Protein AF-A0A3B9VR94-F1 (afdb_monomer_lite)

Foldseek 3Di:
DDDDDDDDDDDDDDDDDDDPDDDDDDDDDDDPPVPPDDAPLRVVLVCLVPDDAAEEDEDPEAGEDDPPDAARENDAQGHYEYALQQYEQAPQDPDEDAHGQENYEYAANYHYEYAHPHPHAREQEHGEYQEARHYEALYEYEYQGHEQAHAEHAAEASRYEFNEEYEDNDYAQAHAEYAAEASRYEADQAYEYEHAAPRWDHADYPYLRTYHYNHHYHYDYNPDDDDDVVPRPSVVVVVVVVCPDDDPPDD

Sequence (251 aa):
MTCTQTISHCLMRRFAVALLALVVLFGTQTAVRAQAEASAWALLQDAIDRAETGEVITLSEDITALPEDARLTIASGKHVTLDLNGHTLNRNQQTYQANNGSVLYVQEDAILAIRSSGEGEGVITGGYHDDGGGIINDGTLILEGGCVTGNAALHTGGGIANNGTLILLGGSVRGNRSLERGGGVFNEAKARMTVCGDAVSGNEAPKQPDIANEGTLSIIRDQVDGSTHEDMPVLKRYMAQMTVLPALGTL

Structure (mmCIF, N/CA/C/O backbone):
data_AF-A0A3B9VR94-F1
#
_entry.id   AF-A0A3B9VR94-F1
#
loop_
_atom_site.group_PDB
_atom_site.id
_atom_site.type_symbol
_atom_site.label_atom_id
_atom_site.label_alt_id
_atom_site.label_comp_id
_atom_site.label_asym_id
_atom_site.label_entity_id
_atom_site.label_seq_id
_atom_site.pdbx_PDB_ins_code
_atom_site.Cartn_x
_atom_site.Cartn_y
_atom_site.Cartn_z
_atom_site.occupancy
_atom_site.B_iso_or_equiv
_atom_site.auth_seq_id
_atom_site.auth_comp_id
_atom_site.auth_asym_id
_atom_site.auth_atom_id
_atom_site.pdbx_PDB_model_num
ATOM 1 N N . MET A 1 1 ? -42.817 50.602 35.040 1.00 38.53 1 MET A N 1
ATOM 2 C CA . MET A 1 1 ? -42.115 49.415 35.566 1.00 38.53 1 MET A CA 1
ATOM 3 C C . MET A 1 1 ? -40.852 49.230 34.737 1.00 38.53 1 MET A C 1
ATOM 5 O O . MET A 1 1 ? -40.911 49.357 33.524 1.00 38.53 1 MET A O 1
ATOM 9 N N . THR A 1 2 ? -39.738 49.113 35.452 1.00 34.00 2 THR A N 1
ATOM 10 C CA . THR A 1 2 ? -38.307 49.011 35.091 1.00 34.00 2 THR A CA 1
ATOM 11 C C . THR A 1 2 ? -37.983 48.231 33.803 1.00 34.00 2 THR A C 1
ATOM 13 O O . THR A 1 2 ? -38.563 47.175 33.597 1.00 34.00 2 THR A O 1
ATOM 16 N N . CYS A 1 3 ? -37.166 48.803 32.897 1.00 30.66 3 CYS A N 1
ATOM 17 C CA . CYS A 1 3 ? -35.713 48.527 32.692 1.00 30.66 3 CYS A CA 1
ATOM 18 C C . CYS A 1 3 ? -35.505 47.255 31.822 1.00 30.66 3 CYS A C 1
ATOM 20 O O . CYS A 1 3 ? -36.133 46.248 32.106 1.00 30.66 3 CYS A O 1
ATOM 22 N N . THR A 1 4 ? -34.730 47.178 30.731 1.00 34.75 4 THR A N 1
ATOM 23 C CA . THR A 1 4 ? -33.486 47.863 30.334 1.00 34.75 4 THR A CA 1
ATOM 24 C C . THR A 1 4 ? -33.244 47.652 28.819 1.00 34.75 4 THR A C 1
ATOM 26 O O . THR A 1 4 ? -33.661 46.641 28.260 1.00 34.75 4 THR A O 1
ATOM 29 N N . GLN A 1 5 ? -32.559 48.600 28.169 1.00 39.00 5 GLN A N 1
ATOM 30 C CA . GLN A 1 5 ? -32.016 48.543 26.798 1.00 39.00 5 GLN A CA 1
ATOM 31 C C . GLN A 1 5 ? -30.736 47.689 26.693 1.00 39.00 5 GLN A C 1
ATOM 33 O O . GLN A 1 5 ? -29.952 47.746 27.633 1.00 39.00 5 GLN A O 1
ATOM 38 N N . THR A 1 6 ? -30.467 47.105 25.509 1.00 32.38 6 THR A N 1
ATOM 39 C CA . THR A 1 6 ? -29.181 47.157 24.742 1.00 32.38 6 THR A CA 1
ATOM 40 C C . THR A 1 6 ? -29.445 46.558 23.344 1.00 32.38 6 THR A C 1
ATOM 42 O O . THR A 1 6 ? -29.933 45.440 23.260 1.00 32.38 6 THR A O 1
ATOM 45 N N . ILE A 1 7 ? -29.427 47.259 22.202 1.00 34.44 7 ILE A N 1
ATOM 46 C CA . ILE A 1 7 ? -28.373 47.968 21.440 1.00 34.44 7 ILE A CA 1
ATOM 47 C C . ILE A 1 7 ? -27.233 47.074 20.894 1.00 34.44 7 ILE A C 1
ATOM 49 O O . ILE A 1 7 ? -26.348 46.657 21.628 1.00 34.44 7 ILE A O 1
ATOM 53 N N . SER A 1 8 ? -27.288 46.930 19.560 1.00 35.19 8 SER A N 1
ATOM 54 C CA . SER A 1 8 ? -26.249 46.903 18.509 1.00 35.19 8 SER A CA 1
ATOM 55 C C . SER A 1 8 ? -25.129 45.861 18.423 1.00 35.19 8 SER A C 1
ATOM 57 O O . SER A 1 8 ? -24.184 45.863 19.198 1.00 35.19 8 SER A O 1
ATOM 59 N N . HIS A 1 9 ? -25.181 45.137 17.291 1.00 35.81 9 HIS A N 1
ATOM 60 C CA . HIS A 1 9 ? -24.188 45.089 16.195 1.00 35.81 9 HIS A CA 1
ATOM 61 C C . HIS A 1 9 ? -22.690 45.074 16.561 1.00 35.81 9 HIS A C 1
ATOM 63 O O . HIS A 1 9 ? -22.169 46.099 16.982 1.00 35.81 9 HIS A O 1
ATOM 69 N N . CYS A 1 10 ? -21.958 44.020 16.158 1.00 28.31 10 CYS A N 1
ATOM 70 C CA . CYS A 1 10 ? -20.881 44.142 15.154 1.00 28.31 10 CYS A CA 1
ATOM 71 C C . CYS A 1 10 ? -20.253 42.789 14.756 1.00 28.31 10 CYS A C 1
ATOM 73 O O . CYS A 1 10 ? -19.990 41.932 15.593 1.00 28.31 10 CYS A O 1
ATOM 75 N N . LEU A 1 11 ? -19.973 42.658 13.456 1.00 36.09 11 LEU A N 1
ATOM 76 C CA . LEU A 1 11 ? -19.094 41.682 12.800 1.00 36.09 11 LEU A CA 1
ATOM 77 C C . LEU A 1 11 ? -17.718 41.546 13.489 1.00 36.09 11 LEU A C 1
ATOM 79 O O . LEU A 1 11 ? -17.106 42.567 13.788 1.00 36.09 11 LEU A O 1
ATOM 83 N N . MET A 1 12 ? -17.155 40.328 13.548 1.00 28.84 12 MET A N 1
ATOM 84 C CA . MET A 1 12 ? -15.915 39.944 12.830 1.00 28.84 12 MET A CA 1
ATOM 85 C C . MET A 1 12 ? -15.381 38.549 13.229 1.00 28.84 12 MET A C 1
ATOM 87 O O . MET A 1 12 ? -15.187 38.246 14.398 1.00 28.84 12 MET A O 1
ATOM 91 N N . ARG A 1 13 ? -15.090 37.742 12.194 1.00 39.62 13 ARG A N 1
ATOM 92 C CA . ARG A 1 13 ? -14.084 36.659 12.080 1.00 39.62 13 ARG A CA 1
ATOM 93 C C . ARG A 1 13 ? -13.067 36.527 13.233 1.00 39.62 13 ARG A C 1
ATOM 95 O O . ARG A 1 13 ? -12.368 37.501 13.501 1.00 39.62 13 ARG A O 1
ATOM 102 N N . ARG A 1 14 ? -12.791 35.281 13.669 1.00 35.00 14 ARG A N 1
ATOM 103 C CA . ARG A 1 14 ? -11.447 34.636 13.646 1.00 35.00 14 ARG A CA 1
ATOM 104 C C . ARG A 1 14 ? -11.439 33.205 14.235 1.00 35.00 14 ARG A C 1
ATOM 106 O O . ARG A 1 14 ? -11.870 33.004 15.356 1.00 35.00 14 ARG A O 1
ATOM 113 N N . PHE A 1 15 ? -10.936 32.271 13.419 1.00 32.22 15 PHE A N 1
ATOM 114 C CA . PHE A 1 15 ? -10.092 31.090 13.688 1.00 32.22 15 PHE A CA 1
ATOM 115 C C . PHE A 1 15 ? -10.177 30.303 15.019 1.00 32.22 15 PHE A C 1
ATOM 117 O O . PHE A 1 15 ? -9.857 30.822 16.079 1.00 32.22 15 PHE A O 1
ATOM 124 N N . ALA A 1 16 ? -10.490 29.006 14.855 1.00 30.81 16 ALA A N 1
ATOM 125 C CA . ALA A 1 16 ? -9.882 27.792 15.427 1.00 30.81 16 ALA A CA 1
ATOM 126 C C . ALA A 1 16 ? -9.262 27.821 16.837 1.00 30.81 16 ALA A C 1
ATOM 128 O O . ALA A 1 16 ? -8.255 28.485 17.035 1.00 30.81 16 ALA A O 1
ATOM 129 N N . VAL A 1 17 ? -9.762 26.943 17.722 1.00 31.92 17 VAL A N 1
ATOM 130 C CA . VAL A 1 17 ? -9.000 25.840 18.353 1.00 31.92 17 VAL A CA 1
ATOM 131 C C . VAL A 1 17 ? -10.009 24.736 18.703 1.00 31.92 17 VAL A C 1
ATOM 133 O O . VAL A 1 17 ? -10.911 24.955 19.511 1.00 31.92 17 VAL A O 1
ATOM 136 N N . ALA A 1 18 ? -9.876 23.560 18.087 1.00 35.38 18 ALA A N 1
ATOM 137 C CA . ALA A 1 18 ? -10.514 22.341 18.566 1.00 35.38 18 ALA A CA 1
ATOM 138 C C . ALA A 1 18 ? -9.708 21.839 19.770 1.00 35.38 18 ALA A C 1
ATOM 140 O O . ALA A 1 18 ? -8.558 21.440 19.628 1.00 35.38 18 ALA A O 1
ATOM 141 N N . LEU A 1 19 ? -10.296 21.905 20.962 1.00 31.98 19 LEU A N 1
ATOM 142 C CA . LEU A 1 19 ? -9.773 21.261 22.161 1.00 31.98 19 LEU A CA 1
ATOM 143 C C . LEU A 1 19 ? -10.877 20.347 22.690 1.00 31.98 19 LEU A C 1
ATOM 145 O O . LEU A 1 19 ? -11.725 20.776 23.471 1.00 31.98 19 LEU A O 1
ATOM 149 N N . LEU A 1 20 ? -10.901 19.095 22.232 1.00 33.66 20 LEU A N 1
ATOM 150 C CA . LEU A 1 20 ? -11.741 18.068 22.840 1.00 33.66 20 LEU A CA 1
ATOM 151 C C . LEU A 1 20 ? -10.932 17.396 23.961 1.00 33.66 20 LEU A C 1
ATOM 153 O O . LEU A 1 20 ? -10.339 16.339 23.783 1.00 33.66 20 LEU A O 1
ATOM 157 N N . ALA A 1 21 ? -10.865 18.052 25.121 1.00 33.78 21 ALA A N 1
ATOM 158 C CA . ALA A 1 21 ? -10.316 17.451 26.331 1.00 33.78 21 ALA A CA 1
ATOM 159 C C . ALA A 1 21 ? -11.354 16.488 26.935 1.00 33.78 21 ALA A C 1
ATOM 161 O O . ALA A 1 21 ? -12.405 16.908 27.423 1.00 33.78 21 ALA A O 1
ATOM 162 N N . LEU A 1 22 ? -11.056 15.189 26.900 1.00 32.84 22 LEU A N 1
ATOM 163 C CA . LEU A 1 22 ? -11.799 14.148 27.605 1.00 32.84 22 LEU A CA 1
ATOM 164 C C . LEU A 1 22 ? -11.637 14.351 29.124 1.00 32.84 22 LEU A C 1
ATOM 166 O O . LEU A 1 22 ? -10.555 14.164 29.676 1.00 32.84 22 LEU A O 1
ATOM 170 N N . VAL A 1 23 ? -12.709 14.746 29.812 1.00 32.34 23 VAL A N 1
ATOM 171 C CA . VAL A 1 23 ? -12.733 14.872 31.277 1.00 32.34 23 VAL A CA 1
ATOM 172 C C . VAL A 1 23 ? -12.895 13.484 31.899 1.00 32.34 23 VAL A C 1
ATOM 174 O O . VAL A 1 23 ? -13.978 12.905 31.845 1.00 32.34 23 VAL A O 1
ATOM 177 N N . VAL A 1 24 ? -11.848 12.969 32.548 1.00 35.78 24 VAL A N 1
ATOM 178 C CA . VAL A 1 24 ? -11.956 11.855 33.505 1.00 35.78 24 VAL A CA 1
ATOM 179 C C . VAL A 1 24 ? -11.767 12.419 34.913 1.00 35.78 24 VAL A C 1
ATOM 181 O O . VAL A 1 24 ? -10.674 12.815 35.307 1.00 35.78 24 VAL A O 1
ATOM 184 N N . LEU A 1 25 ? -12.862 12.491 35.671 1.00 37.34 25 LEU A N 1
ATOM 185 C CA . LEU A 1 25 ? -12.879 12.883 37.081 1.00 37.34 25 LEU A CA 1
ATOM 186 C C . LEU A 1 25 ? -12.465 11.695 37.960 1.00 37.34 25 LEU A C 1
ATOM 188 O O . LEU A 1 25 ? -13.293 10.829 38.214 1.00 37.34 25 LEU A O 1
ATOM 192 N N . PHE A 1 26 ? -11.238 11.692 38.491 1.00 36.28 26 PHE A N 1
ATOM 193 C CA . PHE A 1 26 ? -10.910 10.990 39.741 1.00 36.28 26 PHE A CA 1
ATOM 194 C C . PHE A 1 26 ? -9.883 11.782 40.566 1.00 36.28 26 PHE A C 1
ATOM 196 O O . PHE A 1 26 ? -9.015 12.468 40.034 1.00 36.28 26 PHE A O 1
ATOM 203 N N . GLY A 1 27 ? -10.079 11.763 41.885 1.00 34.28 27 GLY A N 1
ATOM 204 C CA . GLY A 1 27 ? -9.531 12.720 42.842 1.00 34.28 27 GLY A CA 1
ATOM 205 C C . GLY A 1 27 ? -8.065 12.546 43.262 1.00 34.28 27 GLY A C 1
ATOM 206 O O . GLY A 1 27 ? -7.456 11.497 43.110 1.00 34.28 27 GLY A O 1
ATOM 207 N N . THR A 1 28 ? -7.574 13.635 43.868 1.00 35.56 28 THR A N 1
ATOM 208 C CA . THR A 1 28 ? -6.416 13.798 44.775 1.00 35.56 28 THR A CA 1
ATOM 209 C C . THR A 1 28 ? -5.005 13.442 44.267 1.00 35.56 28 THR A C 1
ATOM 211 O O . THR A 1 28 ? -4.544 12.319 44.410 1.00 35.56 28 THR A O 1
ATOM 214 N N . GLN A 1 29 ? -4.312 14.485 43.778 1.00 43.50 29 GLN A N 1
ATOM 215 C CA . GLN A 1 29 ? -2.867 14.802 43.869 1.00 43.50 29 GLN A CA 1
ATOM 216 C C . GLN A 1 29 ? -1.847 13.644 43.941 1.00 43.50 29 GLN A C 1
ATOM 218 O O . GLN A 1 29 ? -1.649 13.057 44.998 1.00 43.50 29 GLN A O 1
ATOM 223 N N . THR A 1 30 ? -1.047 13.459 42.881 1.00 35.41 30 THR A N 1
ATOM 224 C CA . THR A 1 30 ? 0.434 13.602 42.850 1.00 35.41 30 THR A CA 1
ATOM 225 C C . THR A 1 30 ? 1.009 13.044 41.539 1.00 35.41 30 THR A C 1
ATOM 227 O O . THR A 1 30 ? 0.502 12.076 40.992 1.00 35.41 30 THR A O 1
ATOM 230 N N . ALA A 1 31 ? 2.097 13.667 41.071 1.00 33.22 31 ALA A N 1
ATOM 231 C CA . ALA A 1 31 ? 2.845 13.408 39.836 1.00 33.22 31 ALA A CA 1
ATOM 232 C C . ALA A 1 31 ? 2.207 13.942 38.540 1.00 33.22 31 ALA A C 1
ATOM 234 O O . ALA A 1 31 ? 1.597 13.217 37.762 1.00 33.22 31 ALA A O 1
ATOM 235 N N . VAL A 1 32 ?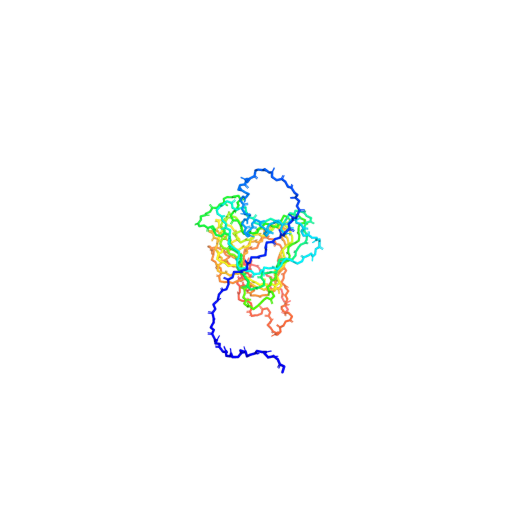 2.492 15.216 38.241 1.00 39.72 32 VAL A N 1
ATOM 236 C CA . VAL A 1 32 ? 2.609 15.677 36.850 1.00 39.72 32 VAL A CA 1
ATOM 237 C C . VAL A 1 32 ? 3.810 14.940 36.250 1.00 39.72 32 VAL A C 1
ATOM 239 O O . VAL A 1 32 ? 4.937 15.429 36.259 1.00 39.72 32 VAL A O 1
ATOM 242 N N . ARG A 1 33 ? 3.595 13.702 35.801 1.00 40.66 33 ARG A N 1
ATOM 243 C CA . ARG A 1 33 ? 4.392 13.155 34.708 1.00 40.66 33 ARG A CA 1
ATOM 244 C C . ARG A 1 33 ? 3.878 13.885 33.478 1.00 40.66 33 ARG A C 1
ATOM 246 O O . ARG A 1 33 ? 2.682 13.838 33.211 1.00 40.66 33 ARG A O 1
ATOM 253 N N . ALA A 1 34 ? 4.753 14.600 32.780 1.00 39.94 34 ALA A N 1
ATOM 254 C CA . ALA A 1 34 ? 4.477 15.011 31.414 1.00 39.94 34 ALA A CA 1
ATOM 255 C C . ALA A 1 34 ? 4.260 13.718 30.619 1.00 39.94 34 ALA A C 1
ATOM 257 O O . ALA A 1 34 ? 5.212 13.036 30.245 1.00 39.94 34 ALA A O 1
ATOM 258 N N . GLN A 1 35 ? 3.006 13.298 30.510 1.00 44.59 35 GLN A N 1
ATOM 259 C CA . GLN A 1 35 ? 2.619 12.208 29.644 1.00 44.59 35 GLN A CA 1
ATOM 260 C C . GLN A 1 35 ? 2.756 12.806 28.252 1.00 44.59 35 GLN A C 1
ATOM 262 O O . GLN A 1 35 ? 2.041 13.752 27.932 1.00 44.59 35 GLN A O 1
ATOM 267 N N . ALA A 1 36 ? 3.777 12.378 27.507 1.00 55.97 36 ALA A N 1
ATOM 268 C CA . ALA A 1 36 ? 3.938 12.799 26.125 1.00 55.97 36 ALA A CA 1
ATOM 269 C C . ALA A 1 36 ? 2.601 12.538 25.426 1.00 55.97 36 ALA A C 1
ATOM 271 O O . ALA A 1 36 ? 2.104 11.410 25.464 1.00 55.97 36 ALA A O 1
ATOM 272 N N . GLU A 1 37 ? 1.973 13.593 24.909 1.00 73.12 37 GLU A N 1
ATOM 273 C CA . GLU A 1 37 ? 0.750 13.439 24.135 1.00 73.12 37 GLU A CA 1
ATOM 274 C C . GLU A 1 37 ? 1.101 12.563 22.933 1.00 73.12 37 GLU A C 1
ATOM 276 O O . GLU A 1 37 ? 2.083 12.824 22.236 1.00 73.12 37 GLU A O 1
ATOM 281 N N . ALA A 1 38 ? 0.368 11.463 22.761 1.00 82.12 38 ALA A N 1
ATOM 282 C CA . ALA A 1 38 ? 0.589 10.561 21.644 1.00 82.12 38 ALA A CA 1
ATOM 283 C C . ALA A 1 38 ? 0.441 11.342 20.329 1.00 82.12 38 ALA A C 1
ATOM 285 O O . ALA A 1 38 ? -0.465 12.169 20.196 1.00 82.12 38 ALA A O 1
ATOM 286 N N . SER A 1 39 ? 1.330 11.090 19.365 1.00 91.06 39 SER A N 1
ATOM 287 C CA . SER A 1 39 ? 1.224 11.678 18.029 1.00 91.06 39 SER A CA 1
ATOM 288 C C . SER A 1 39 ? -0.113 11.279 17.389 1.00 91.06 39 SER A C 1
ATOM 290 O O . SER A 1 39 ? -0.674 10.226 17.701 1.00 91.06 39 SER A O 1
ATOM 292 N N . ALA A 1 40 ? -0.628 12.082 16.453 1.00 95.50 40 ALA A N 1
ATOM 293 C CA . ALA A 1 40 ? -1.830 11.713 15.695 1.00 95.50 40 ALA A CA 1
ATOM 294 C C . ALA A 1 40 ? -1.669 10.352 14.988 1.00 95.50 40 ALA A C 1
ATOM 296 O O . ALA A 1 40 ? -2.621 9.585 14.865 1.00 95.50 40 ALA A O 1
ATOM 297 N N . TRP A 1 41 ? -0.438 10.026 14.587 1.00 96.88 41 TRP A N 1
ATOM 298 C CA . TRP A 1 41 ? -0.076 8.738 14.013 1.00 96.88 41 TRP A CA 1
ATOM 299 C C . TRP A 1 41 ? -0.181 7.586 15.025 1.00 96.88 41 TRP A C 1
ATOM 301 O O . TRP A 1 41 ? -0.797 6.563 14.730 1.00 96.88 41 TRP A O 1
ATOM 311 N N . ALA A 1 42 ? 0.358 7.757 16.235 1.00 95.81 42 ALA A N 1
ATOM 312 C CA . ALA A 1 42 ? 0.232 6.773 17.309 1.00 95.81 42 ALA A CA 1
ATOM 313 C C . ALA A 1 42 ? -1.232 6.582 17.741 1.00 95.81 42 ALA A C 1
ATOM 315 O O . ALA A 1 42 ? -1.670 5.454 17.951 1.00 95.81 42 ALA A O 1
ATOM 316 N N . LEU A 1 43 ? -2.021 7.661 17.789 1.00 96.75 43 LEU A N 1
ATOM 317 C CA . LEU A 1 43 ? -3.459 7.582 18.061 1.00 96.75 43 LEU A CA 1
ATOM 318 C C . LEU A 1 43 ? -4.221 6.817 16.970 1.00 96.75 43 LEU A C 1
ATOM 320 O O . LEU A 1 43 ? -5.156 6.079 17.286 1.00 96.75 43 LEU A O 1
ATOM 324 N N . LEU A 1 44 ? -3.820 6.957 15.702 1.00 98.19 44 LEU A N 1
ATOM 325 C CA . LEU A 1 44 ? -4.370 6.162 14.605 1.00 98.19 44 LEU A CA 1
ATOM 326 C C . LEU A 1 44 ? -4.006 4.676 14.750 1.00 98.19 44 LEU A C 1
ATOM 328 O O . LEU A 1 44 ? -4.882 3.829 14.574 1.00 98.19 44 LEU A O 1
ATOM 332 N N . GLN A 1 45 ? -2.765 4.345 15.126 1.00 98.25 45 GLN A N 1
ATOM 333 C CA . GLN A 1 45 ? -2.394 2.956 15.431 1.00 98.25 45 GLN A CA 1
ATOM 334 C C . GLN A 1 45 ? -3.241 2.391 16.580 1.00 98.25 45 GLN A C 1
ATOM 336 O O . GLN A 1 45 ? -3.812 1.312 16.445 1.00 98.25 45 GLN A O 1
ATOM 341 N N . ASP A 1 46 ? -3.411 3.144 17.670 1.00 97.69 46 ASP A N 1
ATOM 342 C CA . ASP A 1 46 ? -4.245 2.730 18.804 1.00 97.69 46 ASP A CA 1
ATOM 343 C C . ASP A 1 46 ? -5.721 2.536 18.410 1.00 97.69 46 ASP A C 1
ATOM 345 O O . ASP A 1 46 ? -6.436 1.732 19.019 1.00 97.69 46 ASP A O 1
ATOM 349 N N . ALA A 1 47 ? -6.222 3.300 17.434 1.00 98.00 47 ALA A N 1
ATOM 350 C CA . ALA A 1 47 ? -7.561 3.113 16.880 1.00 98.00 47 ALA A CA 1
ATOM 351 C C . ALA A 1 47 ? -7.645 1.812 16.067 1.00 98.00 47 ALA A C 1
ATOM 353 O O . ALA A 1 47 ? -8.562 1.022 16.284 1.00 98.00 47 ALA A O 1
ATOM 354 N N . ILE A 1 48 ? -6.654 1.542 15.209 1.00 97.88 48 ILE A N 1
ATOM 355 C CA . ILE A 1 48 ? -6.538 0.282 14.457 1.00 97.88 48 ILE A CA 1
ATOM 356 C C . ILE A 1 48 ? -6.510 -0.913 15.414 1.00 97.88 48 ILE A C 1
ATOM 358 O O . ILE A 1 48 ? -7.276 -1.863 15.240 1.00 97.88 48 ILE A O 1
ATOM 362 N N . ASP A 1 49 ? -5.692 -0.860 16.462 1.00 97.88 49 ASP A N 1
ATOM 363 C CA . ASP A 1 49 ? -5.515 -1.968 17.405 1.00 97.88 49 ASP A CA 1
ATOM 364 C C . ASP A 1 49 ? -6.786 -2.268 18.203 1.00 97.88 49 ASP A C 1
ATOM 366 O O . ASP A 1 49 ? -7.093 -3.436 18.466 1.00 97.88 49 ASP A O 1
ATOM 370 N N . ARG A 1 50 ? -7.581 -1.240 18.517 1.00 97.19 50 ARG A N 1
ATOM 371 C CA . ARG A 1 50 ? -8.847 -1.382 19.254 1.00 97.19 50 ARG A CA 1
ATOM 372 C C . ARG A 1 50 ? -10.060 -1.669 18.379 1.00 97.19 50 ARG A C 1
ATOM 374 O O . ARG A 1 50 ? -11.052 -2.143 18.920 1.00 97.19 50 ARG A O 1
ATOM 381 N N . ALA A 1 51 ? -9.966 -1.430 17.073 1.00 93.44 51 ALA A N 1
ATOM 382 C CA . ALA A 1 51 ? -11.089 -1.588 16.160 1.00 93.44 51 ALA A CA 1
ATOM 383 C C . ALA A 1 51 ? -11.685 -3.004 16.185 1.00 93.44 51 ALA A C 1
ATOM 385 O O . ALA A 1 51 ? -10.962 -4.011 16.151 1.00 93.44 51 ALA A O 1
ATOM 386 N N . GLU A 1 52 ? -13.007 -3.089 16.214 1.00 93.81 52 GLU A N 1
ATOM 387 C CA . GLU A 1 52 ? -13.722 -4.350 16.064 1.00 93.81 52 GLU A CA 1
ATOM 388 C C . GLU A 1 52 ? -13.678 -4.832 14.603 1.00 93.81 52 GLU A C 1
ATOM 390 O O . GLU A 1 52 ? -13.362 -4.092 13.670 1.00 93.81 52 GLU A O 1
ATOM 395 N N . THR A 1 53 ? -13.973 -6.115 14.383 1.00 88.75 53 THR A N 1
ATOM 396 C CA . THR A 1 53 ? -13.993 -6.695 13.030 1.00 88.75 53 THR A CA 1
ATOM 397 C C . THR A 1 53 ? -15.009 -5.970 12.145 1.00 88.75 53 THR A C 1
ATOM 399 O O . THR A 1 53 ? -16.203 -5.976 12.436 1.00 88.75 53 THR A O 1
ATOM 402 N N . GLY A 1 54 ? -14.538 -5.402 11.034 1.00 80.88 54 GLY A N 1
ATOM 403 C CA . GLY A 1 54 ? -15.357 -4.668 10.067 1.00 80.88 54 GLY A CA 1
ATOM 404 C C . GLY A 1 54 ? -15.583 -3.194 10.414 1.00 80.88 54 GLY A C 1
ATOM 405 O O . GLY A 1 54 ? -16.297 -2.512 9.679 1.00 80.88 54 GLY A O 1
ATOM 406 N N . GLU A 1 55 ? -14.987 -2.690 11.497 1.00 92.00 55 GLU A N 1
ATOM 407 C CA . GLU A 1 55 ? -15.081 -1.278 11.863 1.00 92.00 55 GLU A CA 1
ATOM 408 C C . GLU A 1 55 ? -14.397 -0.377 10.821 1.00 92.00 55 GLU A C 1
ATOM 410 O O . GLU A 1 55 ? -13.398 -0.746 10.192 1.00 92.00 55 GLU A O 1
ATOM 415 N N . VAL A 1 56 ? -14.967 0.817 10.635 1.00 94.94 56 VAL A N 1
ATOM 416 C CA . VAL A 1 56 ? -14.446 1.852 9.742 1.00 94.94 56 VAL A CA 1
ATOM 417 C C . VAL A 1 56 ? -13.776 2.937 10.574 1.00 94.94 56 VAL A C 1
ATOM 419 O O . VAL A 1 56 ? -14.426 3.591 11.386 1.00 94.94 56 VAL A O 1
ATOM 422 N N . ILE A 1 57 ? -12.494 3.170 10.316 1.00 97.81 57 ILE A N 1
ATOM 423 C CA . ILE A 1 57 ? -11.716 4.262 10.895 1.00 97.81 57 ILE A CA 1
ATOM 424 C C . ILE A 1 57 ? -11.628 5.366 9.848 1.00 97.81 57 ILE A C 1
ATOM 426 O O . ILE A 1 57 ? -11.014 5.178 8.801 1.00 97.81 57 ILE A O 1
ATOM 430 N N . THR A 1 58 ? -12.239 6.515 10.123 1.00 98.25 58 THR A N 1
ATOM 431 C CA . THR A 1 58 ? -12.274 7.654 9.198 1.00 98.25 58 THR A CA 1
ATOM 432 C C . THR A 1 58 ? -11.310 8.743 9.644 1.00 98.25 58 THR A C 1
ATOM 434 O O . THR A 1 58 ? -11.380 9.199 10.786 1.00 98.25 58 THR A O 1
ATOM 437 N N . LEU A 1 59 ? -10.434 9.188 8.742 1.00 98.00 59 LEU A N 1
ATOM 438 C CA . LEU A 1 59 ? -9.556 10.324 9.007 1.00 98.00 59 LEU A CA 1
ATOM 439 C C . LEU A 1 59 ? -10.360 11.630 9.053 1.00 98.00 59 LEU A C 1
ATOM 441 O O . LEU A 1 59 ? -11.235 11.875 8.219 1.00 98.00 59 LEU A O 1
ATOM 445 N N . SER A 1 60 ? -10.045 12.479 10.030 1.00 96.31 60 SER A N 1
ATOM 446 C CA . SER A 1 60 ? -10.627 13.820 10.178 1.00 96.31 60 SER A CA 1
ATOM 447 C C . SER A 1 60 ? -9.695 14.946 9.730 1.00 96.31 60 SER A C 1
ATOM 449 O O . SER A 1 60 ? -10.114 16.101 9.674 1.00 96.31 60 SER A O 1
ATOM 451 N N . GLU A 1 61 ? -8.428 14.625 9.486 1.00 96.75 61 GLU A N 1
ATOM 452 C CA . GLU A 1 61 ? -7.380 15.551 9.072 1.00 96.75 61 GLU A CA 1
ATOM 453 C C . GLU A 1 61 ? -6.217 14.786 8.430 1.00 96.75 61 GLU A C 1
ATOM 455 O O . GLU A 1 61 ? -6.154 13.555 8.498 1.00 96.75 61 GLU A O 1
ATOM 460 N N . ASP A 1 62 ? -5.286 15.523 7.824 1.00 98.31 62 ASP A N 1
ATOM 461 C CA . ASP A 1 62 ? -4.033 14.954 7.338 1.00 98.31 62 ASP A CA 1
ATOM 462 C C . ASP A 1 62 ? -3.163 14.513 8.523 1.00 98.31 62 ASP A C 1
ATOM 464 O O . ASP A 1 62 ? -2.913 15.282 9.452 1.00 98.31 62 ASP A O 1
ATOM 468 N N . ILE A 1 63 ? -2.640 13.289 8.468 1.00 98.25 63 ILE A N 1
ATOM 469 C CA . ILE A 1 63 ? -1.788 12.718 9.511 1.00 98.25 63 ILE A CA 1
ATOM 470 C C . ILE A 1 63 ? -0.389 12.500 8.941 1.00 98.25 63 ILE A C 1
ATOM 472 O O . ILE A 1 63 ? -0.193 11.783 7.960 1.00 98.25 63 ILE A O 1
ATOM 476 N N . THR A 1 64 ? 0.606 13.109 9.583 1.00 98.00 64 THR A N 1
ATOM 477 C CA . THR A 1 64 ? 2.023 12.954 9.234 1.00 98.00 64 THR A CA 1
ATOM 478 C C . THR A 1 64 ? 2.776 12.317 10.394 1.00 98.00 64 THR A C 1
ATOM 480 O O . THR A 1 64 ? 2.690 12.802 11.521 1.00 98.00 64 THR A O 1
ATOM 483 N N . ALA A 1 65 ? 3.518 11.246 10.116 1.00 96.56 65 ALA A N 1
ATOM 484 C CA . ALA A 1 65 ? 4.337 10.561 11.107 1.00 96.56 65 ALA A CA 1
ATOM 485 C C . ALA A 1 65 ? 5.503 11.439 11.592 1.00 96.56 65 ALA A C 1
ATOM 487 O O . ALA A 1 65 ? 6.154 12.147 10.807 1.00 96.56 65 ALA A O 1
ATOM 488 N N . LEU A 1 66 ? 5.805 11.331 12.881 1.00 94.25 66 LEU A N 1
ATOM 489 C CA . LEU A 1 66 ? 7.025 11.836 13.496 1.00 94.25 66 LEU A CA 1
ATOM 490 C C . LEU A 1 66 ? 8.181 10.829 13.322 1.00 94.25 66 LEU A C 1
ATOM 492 O O . LEU A 1 66 ? 7.949 9.653 13.018 1.00 94.25 66 LEU A O 1
ATOM 496 N N . PRO A 1 67 ? 9.446 11.259 13.489 1.00 88.75 67 PRO A N 1
ATOM 497 C CA . PRO A 1 67 ? 10.609 10.379 13.334 1.00 88.75 67 PRO A CA 1
ATOM 498 C C . PRO A 1 67 ? 10.597 9.134 14.235 1.00 88.75 67 PRO A C 1
ATOM 500 O O . PRO A 1 67 ? 11.114 8.090 13.840 1.00 88.75 67 PRO A O 1
ATOM 503 N N . GLU A 1 68 ? 10.023 9.242 15.432 1.00 89.06 68 GLU A N 1
ATOM 504 C CA . GLU A 1 68 ? 9.896 8.162 16.413 1.00 89.06 68 GLU A CA 1
ATOM 505 C C . GLU A 1 68 ? 8.760 7.175 16.116 1.00 89.06 68 GLU A C 1
ATOM 507 O O . GLU A 1 68 ? 8.734 6.089 16.697 1.00 89.06 68 GLU A O 1
ATOM 512 N N . ASP A 1 69 ? 7.835 7.525 15.219 1.00 93.19 69 ASP A N 1
ATOM 513 C CA . ASP A 1 69 ? 6.671 6.694 14.946 1.00 93.19 69 ASP A CA 1
ATOM 514 C C . ASP A 1 69 ? 7.053 5.417 14.179 1.00 93.19 69 ASP A C 1
ATOM 516 O O . ASP A 1 69 ? 7.857 5.407 13.232 1.00 93.19 69 ASP A O 1
ATOM 520 N N . ALA A 1 70 ? 6.425 4.311 14.577 1.00 94.25 70 ALA A N 1
ATOM 521 C CA . ALA A 1 70 ? 6.416 3.064 13.824 1.00 94.25 70 ALA A CA 1
ATOM 522 C C . ALA A 1 70 ? 5.549 3.189 12.560 1.00 94.25 70 ALA A C 1
ATOM 524 O O . ALA A 1 70 ? 4.667 4.034 12.504 1.00 94.25 70 ALA A O 1
ATOM 525 N N . ARG A 1 71 ? 5.746 2.343 11.547 1.00 96.12 71 ARG A N 1
ATOM 526 C CA . ARG A 1 71 ? 4.759 2.163 10.472 1.00 96.12 71 ARG A CA 1
ATOM 527 C C . ARG A 1 71 ? 3.419 1.735 11.068 1.00 96.12 71 ARG A C 1
ATOM 529 O O . ARG A 1 71 ? 3.395 1.068 12.106 1.00 96.12 71 ARG A O 1
ATOM 536 N N . LEU A 1 72 ? 2.326 2.020 10.371 1.00 98.50 72 LEU A N 1
ATOM 537 C CA . LEU A 1 72 ? 1.028 1.502 10.783 1.00 98.50 72 LEU A CA 1
ATOM 538 C C . LEU A 1 72 ? 0.936 0.017 10.445 1.00 98.50 72 LEU A C 1
ATOM 540 O O . LEU A 1 72 ? 1.279 -0.399 9.339 1.00 98.50 72 LEU A O 1
ATOM 544 N N . THR A 1 73 ? 0.492 -0.789 11.401 1.00 98.50 73 THR A N 1
ATOM 545 C CA . THR A 1 73 ? 0.389 -2.241 11.249 1.00 98.50 73 THR A CA 1
ATOM 546 C C . THR A 1 73 ? -1.046 -2.690 11.464 1.00 98.50 73 THR A C 1
ATOM 548 O O . THR A 1 73 ? -1.650 -2.396 12.493 1.00 98.50 73 THR A O 1
ATOM 551 N N . ILE A 1 74 ? -1.569 -3.451 10.505 1.00 98.62 74 ILE A N 1
ATOM 552 C CA . ILE A 1 74 ? -2.812 -4.200 10.655 1.00 98.62 74 ILE A CA 1
ATOM 553 C C . ILE A 1 74 ? -2.411 -5.606 11.088 1.00 98.62 74 ILE A C 1
ATOM 555 O O . ILE A 1 74 ? -1.883 -6.384 10.290 1.00 98.62 74 ILE A O 1
ATOM 559 N N . ALA A 1 75 ? -2.564 -5.881 12.382 1.00 98.44 75 ALA A N 1
ATOM 560 C CA . ALA A 1 75 ? -2.101 -7.128 12.973 1.00 98.44 75 ALA A CA 1
ATOM 561 C C . ALA A 1 75 ? -2.893 -8.342 12.464 1.00 98.44 75 ALA A C 1
ATOM 563 O O . ALA A 1 75 ? -4.055 -8.220 12.075 1.00 98.44 75 ALA A O 1
ATOM 564 N N . SER A 1 76 ? -2.274 -9.522 12.504 1.00 97.88 76 SER A N 1
ATOM 565 C CA . SER A 1 76 ? -2.921 -10.781 12.114 1.00 97.88 76 SER A CA 1
ATOM 566 C C . SER A 1 76 ? -4.287 -10.969 12.797 1.00 97.88 76 SER A C 1
ATOM 568 O O . SER A 1 76 ? -4.436 -10.718 13.997 1.00 97.88 76 SER A O 1
ATOM 570 N N . GLY A 1 77 ? -5.304 -11.356 12.020 1.00 92.25 77 GLY A N 1
ATOM 571 C CA . GLY A 1 77 ? -6.692 -11.508 12.472 1.00 92.25 77 GLY A CA 1
ATOM 572 C C . GLY A 1 77 ? -7.492 -10.205 12.615 1.00 92.25 77 GLY A C 1
ATOM 573 O O . GLY A 1 77 ? -8.670 -10.253 12.974 1.00 92.25 77 GLY A O 1
ATOM 574 N N . LYS A 1 78 ? -6.899 -9.032 12.346 1.00 95.00 78 LYS A N 1
ATOM 575 C CA . LYS A 1 78 ? -7.622 -7.749 12.327 1.00 95.00 78 LYS A CA 1
ATOM 576 C C . LYS A 1 78 ? -8.263 -7.523 10.968 1.00 95.00 78 LYS A C 1
ATOM 578 O O . LYS A 1 78 ? -7.589 -7.591 9.944 1.00 95.00 78 LYS A O 1
ATOM 583 N N . HIS A 1 79 ? -9.550 -7.191 10.967 1.00 94.25 79 HIS A N 1
ATOM 584 C CA . HIS A 1 79 ? -10.284 -6.804 9.765 1.00 94.25 79 HIS A CA 1
ATOM 585 C C . HIS A 1 79 ? -10.822 -5.389 9.948 1.00 94.25 79 HIS A C 1
ATOM 587 O O . HIS A 1 79 ? -11.714 -5.183 10.770 1.00 94.25 79 HIS A O 1
ATOM 593 N N . VAL A 1 80 ? -10.284 -4.422 9.212 1.00 94.31 80 VAL A N 1
ATOM 594 C CA . VAL A 1 80 ? -10.631 -3.005 9.377 1.00 94.31 80 VAL A CA 1
ATOM 595 C C . VAL A 1 80 ? -10.758 -2.316 8.027 1.00 94.31 80 VAL A C 1
ATOM 597 O O . VAL A 1 80 ? -10.111 -2.698 7.049 1.00 94.31 80 VAL A O 1
ATOM 600 N N . THR A 1 81 ? -11.580 -1.272 7.985 1.00 97.38 81 THR A N 1
ATOM 601 C CA . THR A 1 81 ? -11.614 -0.335 6.861 1.00 97.38 81 THR A CA 1
ATOM 602 C C . THR A 1 81 ? -10.971 0.976 7.286 1.00 97.38 81 THR A C 1
ATOM 604 O O . THR A 1 81 ? -11.416 1.590 8.252 1.00 97.38 81 THR A O 1
ATOM 607 N N . LEU A 1 82 ? -9.957 1.430 6.557 1.00 98.12 82 LEU A N 1
ATOM 608 C CA . LEU A 1 82 ? -9.409 2.775 6.680 1.00 98.12 82 LEU A CA 1
ATOM 609 C C . LEU A 1 82 ? -10.041 3.672 5.614 1.00 98.12 82 LEU A C 1
ATOM 611 O O . LEU A 1 82 ? -9.830 3.496 4.414 1.00 98.12 82 LEU A O 1
ATOM 615 N N . ASP A 1 83 ? -10.815 4.649 6.059 1.00 98.12 83 ASP A N 1
ATOM 616 C CA . ASP A 1 83 ? -11.384 5.678 5.205 1.00 98.12 83 ASP A CA 1
ATOM 617 C C . ASP A 1 83 ? -10.523 6.938 5.280 1.00 98.12 83 ASP A C 1
ATOM 619 O O . ASP A 1 83 ? -10.549 7.677 6.266 1.00 98.12 83 ASP A O 1
ATOM 623 N N . LEU A 1 84 ? -9.749 7.180 4.224 1.00 98.50 84 LEU A N 1
ATOM 624 C CA . LEU A 1 84 ? -8.887 8.353 4.115 1.00 98.50 84 LEU A CA 1
ATOM 625 C C . LEU A 1 84 ? -9.694 9.650 4.048 1.00 98.50 84 LEU A C 1
ATOM 627 O O . LEU A 1 84 ? -9.159 10.698 4.379 1.00 98.50 84 LEU A O 1
ATOM 631 N N . ASN A 1 85 ? -10.962 9.593 3.627 1.00 97.81 85 ASN A N 1
ATOM 632 C CA . ASN A 1 85 ? -11.875 10.734 3.634 1.00 97.81 85 ASN A CA 1
ATOM 633 C C . ASN A 1 85 ? -11.316 12.019 2.974 1.00 97.81 85 ASN A C 1
ATOM 635 O O . ASN A 1 85 ? -11.573 13.124 3.439 1.00 97.81 85 ASN A O 1
ATOM 639 N N . GLY A 1 86 ? -10.536 11.884 1.895 1.00 97.50 86 GLY A N 1
ATOM 640 C CA . GLY A 1 86 ? -9.891 13.015 1.210 1.00 97.50 86 GLY A CA 1
ATOM 641 C C . GLY A 1 86 ? -8.597 13.525 1.863 1.00 97.50 86 GLY A C 1
ATOM 642 O O . GLY A 1 86 ? -8.000 14.470 1.353 1.00 97.50 86 GLY A O 1
ATOM 643 N N . HIS A 1 87 ? -8.145 12.906 2.956 1.00 98.56 87 HIS A N 1
ATOM 644 C CA . HIS A 1 87 ? -6.959 13.304 3.714 1.00 98.56 87 HIS A CA 1
ATOM 645 C C . HIS A 1 87 ? -5.702 12.509 3.357 1.00 98.56 87 HIS A C 1
ATOM 647 O O . HIS A 1 87 ? -5.744 11.401 2.814 1.00 98.56 87 HIS A O 1
ATOM 653 N N . THR A 1 88 ? -4.557 13.095 3.696 1.00 98.62 88 THR A N 1
ATOM 654 C CA . THR A 1 88 ? -3.230 12.519 3.489 1.00 98.62 88 THR A CA 1
ATOM 655 C C . THR A 1 88 ? -2.744 11.777 4.729 1.00 98.62 88 THR A C 1
ATOM 657 O O . THR A 1 88 ? -2.688 12.332 5.822 1.00 98.62 88 THR A O 1
ATOM 660 N N . LEU A 1 89 ? -2.283 10.549 4.528 1.00 98.50 89 LEU A N 1
ATOM 661 C CA . LEU A 1 89 ? -1.506 9.756 5.466 1.00 98.50 89 LEU A CA 1
ATOM 662 C C . LEU A 1 89 ? -0.049 9.699 4.983 1.00 98.50 89 LEU A C 1
ATOM 664 O O . LEU A 1 89 ? 0.275 9.022 4.004 1.00 98.50 89 LEU A O 1
ATOM 668 N N . ASN A 1 90 ? 0.832 10.441 5.654 1.00 98.62 90 ASN A N 1
ATOM 669 C CA . ASN A 1 90 ? 2.217 10.643 5.232 1.00 98.62 90 ASN A CA 1
ATOM 670 C C . ASN A 1 90 ? 3.211 10.043 6.235 1.00 98.62 90 ASN A C 1
ATOM 672 O O . ASN A 1 90 ? 3.373 10.546 7.347 1.00 98.62 90 ASN A O 1
ATOM 676 N N . ARG A 1 91 ? 3.940 9.004 5.823 1.00 97.62 91 ARG A N 1
ATOM 677 C CA . ARG A 1 91 ? 4.962 8.342 6.650 1.00 97.62 91 ARG A CA 1
ATOM 678 C C . ARG A 1 91 ? 6.238 9.177 6.842 1.00 97.62 91 ARG A C 1
ATOM 680 O O . ARG A 1 91 ? 7.035 8.863 7.729 1.00 97.62 91 ARG A O 1
ATOM 687 N N . ASN A 1 92 ? 6.403 10.249 6.063 1.00 96.56 92 ASN A N 1
ATOM 688 C CA . ASN A 1 92 ? 7.431 11.282 6.209 1.00 96.56 92 ASN A CA 1
ATOM 689 C C . ASN A 1 92 ? 8.878 10.757 6.258 1.00 96.56 92 ASN A C 1
ATOM 691 O O . ASN A 1 92 ? 9.739 11.307 6.949 1.00 96.56 92 ASN A O 1
ATOM 695 N N . GLN A 1 93 ? 9.171 9.685 5.522 1.00 92.81 93 GLN A N 1
ATOM 696 C CA . GLN A 1 93 ? 10.537 9.198 5.382 1.00 92.81 93 GLN A CA 1
ATOM 697 C C . GLN A 1 93 ? 11.300 10.045 4.375 1.00 92.81 93 GLN A C 1
ATOM 699 O O . GLN A 1 93 ? 10.974 10.099 3.193 1.00 92.81 93 GLN A O 1
ATOM 704 N N . GLN A 1 94 ? 12.361 10.685 4.859 1.00 81.75 94 GLN A N 1
ATOM 705 C CA . GLN A 1 94 ? 13.320 11.411 4.021 1.00 81.75 94 GLN A CA 1
ATOM 706 C C . GLN A 1 94 ? 14.429 10.487 3.501 1.00 81.75 94 GLN A C 1
ATOM 708 O O . GLN A 1 94 ? 15.086 10.776 2.502 1.00 81.75 94 GLN A O 1
ATOM 713 N N . THR A 1 95 ? 14.649 9.367 4.188 1.00 85.44 95 THR A N 1
ATOM 714 C CA . THR A 1 95 ? 15.668 8.370 3.873 1.00 85.44 95 THR A CA 1
ATOM 715 C C . THR A 1 95 ? 15.101 6.973 4.060 1.00 85.44 95 THR A C 1
ATOM 717 O O . THR A 1 95 ? 14.164 6.778 4.828 1.00 85.44 95 THR A O 1
ATOM 720 N N . TYR A 1 96 ? 15.715 6.003 3.391 1.00 84.75 96 TYR A N 1
ATOM 721 C CA . TYR A 1 96 ? 15.419 4.585 3.560 1.00 84.75 96 TYR A CA 1
ATOM 722 C C . TYR A 1 96 ? 15.428 4.156 5.039 1.00 84.75 96 TYR A C 1
ATOM 724 O O . TYR A 1 96 ? 16.325 4.542 5.795 1.00 84.75 96 TYR A O 1
ATOM 732 N N . GLN A 1 97 ? 14.454 3.323 5.419 1.00 80.06 97 GLN A N 1
ATOM 733 C CA . GLN A 1 97 ? 14.389 2.654 6.721 1.00 80.06 97 GLN A CA 1
ATOM 734 C C . GLN A 1 97 ? 14.103 1.158 6.548 1.00 80.06 97 GLN A C 1
ATOM 736 O O . GLN A 1 97 ? 12.977 0.774 6.229 1.00 80.06 97 GLN A O 1
ATOM 741 N N . ALA A 1 98 ? 15.091 0.319 6.863 1.00 74.31 98 ALA A N 1
ATOM 742 C CA . ALA A 1 98 ? 15.069 -1.128 6.620 1.00 74.31 98 ALA A CA 1
ATOM 743 C C . ALA A 1 98 ? 13.895 -1.897 7.240 1.00 74.31 98 ALA A C 1
ATOM 745 O O . ALA A 1 98 ? 13.475 -2.908 6.705 1.00 74.31 98 ALA A O 1
ATOM 746 N N . ASN A 1 99 ? 13.383 -1.453 8.391 1.00 78.56 99 ASN A N 1
ATOM 747 C CA . ASN A 1 99 ? 12.402 -2.236 9.151 1.00 78.56 99 ASN A CA 1
ATOM 748 C C . ASN A 1 99 ? 11.058 -1.535 9.337 1.00 78.56 99 ASN A C 1
ATOM 750 O O . ASN A 1 99 ? 10.145 -2.124 9.906 1.00 78.56 99 ASN A O 1
ATOM 754 N N . ASN A 1 100 ? 10.945 -0.261 8.960 1.00 87.12 100 ASN A N 1
ATOM 755 C CA . ASN A 1 100 ? 9.864 0.598 9.450 1.00 87.12 100 ASN A CA 1
ATOM 756 C C . ASN A 1 100 ? 9.487 1.728 8.477 1.00 87.12 100 ASN A C 1
ATOM 758 O O . ASN A 1 100 ? 8.815 2.692 8.852 1.00 87.12 100 ASN A O 1
ATOM 762 N N . GLY A 1 101 ? 9.990 1.627 7.247 1.00 93.25 101 GLY A N 1
ATOM 763 C CA . GLY A 1 101 ? 9.880 2.664 6.234 1.00 93.25 101 GLY A CA 1
ATOM 764 C C . GLY A 1 101 ? 8.560 2.694 5.482 1.00 93.25 101 GLY A C 1
ATOM 765 O O . GLY A 1 101 ? 8.257 3.730 4.897 1.00 93.25 101 GLY A O 1
ATOM 766 N N . SER A 1 102 ? 7.777 1.610 5.500 1.00 97.31 102 SER A N 1
ATOM 767 C CA . SER A 1 102 ? 6.471 1.591 4.843 1.00 97.31 102 SER A CA 1
ATOM 768 C C . SER A 1 102 ? 5.442 2.446 5.586 1.00 97.31 102 SER A C 1
ATOM 770 O O . SER A 1 102 ? 5.571 2.677 6.791 1.00 97.31 102 SER A O 1
ATOM 772 N N . VAL A 1 103 ? 4.418 2.936 4.881 1.00 98.56 103 VAL A N 1
ATOM 773 C CA . VAL A 1 103 ? 3.286 3.638 5.514 1.00 98.56 103 VAL A CA 1
ATOM 774 C C . VAL A 1 103 ? 2.440 2.628 6.286 1.00 98.56 103 VAL A C 1
ATOM 776 O O . VAL A 1 103 ? 2.194 2.805 7.479 1.00 98.56 103 VAL A O 1
ATOM 779 N N . LEU A 1 104 ? 2.046 1.552 5.600 1.00 98.62 104 LEU A N 1
ATOM 780 C CA . LEU A 1 104 ? 1.168 0.499 6.103 1.00 98.62 104 LEU A CA 1
ATOM 781 C C . LEU A 1 104 ? 1.819 -0.880 5.943 1.00 98.62 104 LEU A C 1
ATOM 783 O O . LEU A 1 104 ? 2.524 -1.155 4.968 1.00 98.62 104 LEU A O 1
ATOM 787 N N . TYR A 1 105 ? 1.536 -1.767 6.889 1.00 98.62 105 TYR A N 1
ATOM 788 C CA . TYR 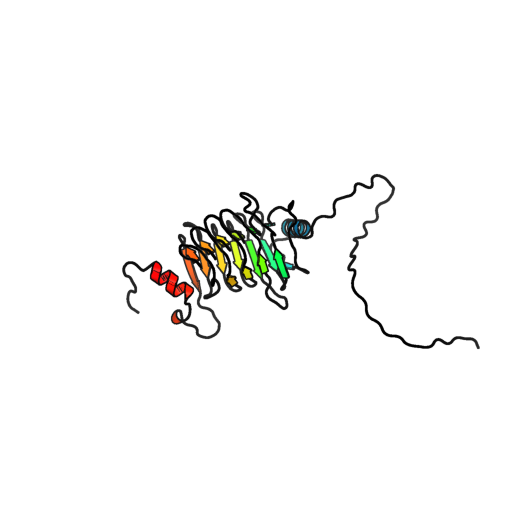A 1 105 ? 1.853 -3.185 6.809 1.00 98.62 105 TYR A CA 1
ATOM 789 C C . TYR A 1 105 ? 0.639 -4.023 7.201 1.00 98.62 105 TYR A C 1
ATOM 791 O O . TYR A 1 105 ? 0.178 -3.966 8.341 1.00 98.62 105 TYR A O 1
ATOM 799 N N . VAL A 1 106 ? 0.131 -4.801 6.252 1.00 98.81 106 VAL A N 1
ATOM 800 C CA . VAL A 1 106 ? -0.974 -5.739 6.453 1.00 98.81 106 VAL A CA 1
ATOM 801 C C . VAL A 1 106 ? -0.375 -7.120 6.680 1.00 98.81 106 VAL A C 1
ATOM 803 O O . VAL A 1 106 ? 0.194 -7.699 5.756 1.00 98.81 106 VAL A O 1
ATOM 806 N N . GLN A 1 107 ? -0.462 -7.625 7.909 1.00 98.69 107 GLN A N 1
ATOM 807 C CA . GLN A 1 107 ? 0.088 -8.935 8.261 1.00 98.69 107 GLN A CA 1
ATOM 808 C C . GLN A 1 107 ? -0.744 -10.082 7.678 1.00 98.69 107 GLN A C 1
ATOM 810 O O . GLN A 1 107 ? -1.902 -9.902 7.304 1.00 98.69 107 GLN A O 1
ATOM 815 N N . GLU A 1 108 ? -0.162 -11.280 7.648 1.00 98.00 108 GLU A N 1
ATOM 816 C CA . GLU A 1 108 ? -0.878 -12.518 7.321 1.00 98.00 108 GLU A CA 1
ATOM 817 C C . GLU A 1 108 ? -2.169 -12.653 8.154 1.00 98.00 108 GLU A C 1
ATOM 819 O O . GLU A 1 108 ? -2.214 -12.273 9.327 1.00 98.00 108 GLU A O 1
ATOM 824 N N . ASP A 1 109 ? -3.236 -13.157 7.534 1.00 95.81 109 ASP A N 1
ATOM 825 C CA . ASP A 1 109 ? -4.601 -13.249 8.084 1.00 95.81 109 ASP A CA 1
ATOM 826 C C . ASP A 1 109 ? -5.274 -11.915 8.466 1.00 95.81 109 ASP A C 1
ATOM 828 O O . ASP A 1 109 ? -6.381 -11.917 9.006 1.00 95.81 109 ASP A O 1
ATOM 832 N N . ALA A 1 110 ? -4.655 -10.763 8.195 1.00 98.38 110 ALA A N 1
ATOM 833 C CA . ALA A 1 110 ? -5.316 -9.468 8.325 1.00 98.38 110 ALA A CA 1
ATOM 834 C C . ALA A 1 110 ? -6.089 -9.096 7.050 1.00 98.38 110 ALA A C 1
ATOM 836 O O . ALA A 1 110 ? -5.733 -9.497 5.938 1.00 98.38 110 ALA A O 1
ATOM 837 N N . ILE A 1 111 ? -7.129 -8.275 7.207 1.00 97.94 111 ILE A N 1
ATOM 838 C CA . ILE A 1 111 ? -7.884 -7.681 6.101 1.00 97.94 111 ILE A CA 1
ATOM 839 C C . ILE A 1 111 ? -7.908 -6.167 6.291 1.00 97.94 111 ILE A C 1
ATOM 841 O O . ILE A 1 111 ? -8.445 -5.660 7.277 1.00 97.94 111 ILE A O 1
ATOM 845 N N . LEU A 1 112 ? -7.358 -5.445 5.322 1.00 98.56 112 LEU A N 1
ATOM 846 C CA . LEU A 1 112 ? -7.438 -3.995 5.240 1.00 98.56 112 LEU A CA 1
ATOM 847 C C . LEU A 1 112 ? -8.220 -3.603 3.989 1.00 98.56 112 LEU A C 1
ATOM 849 O O . LEU A 1 112 ? -7.773 -3.860 2.872 1.00 98.56 112 LEU A O 1
ATOM 853 N N . ALA A 1 113 ? -9.355 -2.939 4.176 1.00 97.06 113 ALA A N 1
ATOM 854 C CA . ALA A 1 113 ? -10.001 -2.184 3.110 1.00 97.06 113 ALA A CA 1
ATOM 855 C C . ALA A 1 113 ? -9.597 -0.709 3.211 1.00 97.06 113 ALA A C 1
ATOM 857 O O . ALA A 1 113 ? -9.579 -0.145 4.302 1.00 97.06 113 ALA A O 1
ATOM 858 N N . ILE A 1 114 ? -9.270 -0.078 2.089 1.00 97.88 114 ILE A N 1
ATOM 859 C CA . ILE A 1 114 ? -8.938 1.343 2.003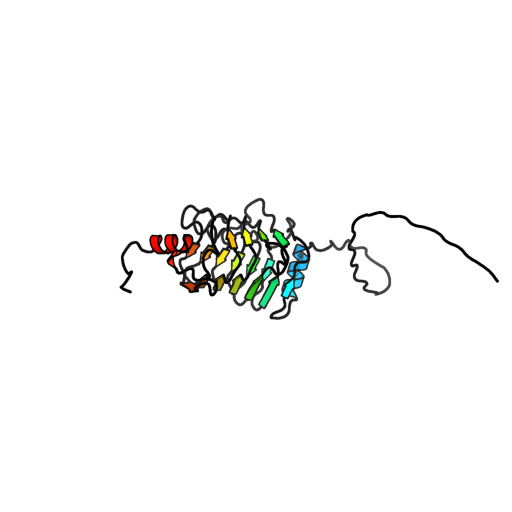 1.00 97.88 114 ILE A CA 1
ATOM 860 C C . ILE A 1 114 ? -9.903 2.004 1.032 1.00 97.88 114 ILE A C 1
ATOM 862 O O . ILE A 1 114 ? -10.077 1.548 -0.101 1.00 97.88 114 ILE A O 1
ATOM 866 N N . ARG A 1 115 ? -10.485 3.119 1.465 1.00 94.62 115 ARG A N 1
ATOM 867 C CA . ARG A 1 115 ? -11.353 3.961 0.640 1.00 94.62 115 ARG A CA 1
ATOM 868 C C . ARG A 1 115 ? -11.120 5.438 0.940 1.00 94.62 115 ARG A C 1
ATOM 870 O O . ARG A 1 115 ? -10.379 5.788 1.854 1.00 94.62 115 ARG A O 1
ATOM 877 N N . SER A 1 116 ? -11.771 6.308 0.176 1.00 95.94 116 SER A N 1
ATOM 878 C CA . SER A 1 116 ? -11.772 7.752 0.419 1.00 95.94 116 SER A CA 1
ATOM 879 C C . SER A 1 116 ? -13.165 8.310 0.150 1.00 95.94 116 SER A C 1
ATOM 881 O O . SER A 1 116 ? -13.530 8.496 -1.008 1.00 95.94 116 SER A O 1
ATOM 883 N N . SER A 1 117 ? -13.951 8.548 1.204 1.00 92.62 117 SER A N 1
ATOM 884 C CA . SER A 1 117 ? -15.343 9.016 1.078 1.00 92.62 117 SER A CA 1
ATOM 885 C C . SER A 1 117 ? -15.515 10.531 0.941 1.00 92.62 117 SER A C 1
ATOM 887 O O . SER A 1 117 ? -16.605 10.988 0.604 1.00 92.62 117 SER A O 1
ATOM 889 N N . GLY A 1 118 ? -14.485 11.303 1.289 1.00 90.44 118 GLY A N 1
ATOM 890 C CA . GLY A 1 118 ? -14.551 12.759 1.414 1.00 90.44 118 GLY A CA 1
ATOM 891 C C . GLY A 1 118 ? -14.372 13.502 0.094 1.00 90.44 118 GLY A C 1
ATOM 892 O O . GLY A 1 118 ? -14.078 12.909 -0.943 1.00 90.44 118 GLY A O 1
ATOM 893 N N . GLU A 1 119 ? -14.530 14.826 0.138 1.00 88.62 119 GLU A N 1
ATOM 894 C CA . GLU A 1 119 ? -14.174 15.687 -0.991 1.00 88.62 119 GLU A CA 1
ATOM 895 C C . GLU A 1 119 ? -12.648 15.705 -1.164 1.00 88.62 119 GLU A C 1
ATOM 897 O O . GLU A 1 119 ? -11.914 16.074 -0.250 1.00 88.62 119 GLU A O 1
ATOM 902 N N . GLY A 1 120 ? -12.174 15.321 -2.349 1.00 87.19 120 GLY A N 1
ATOM 903 C CA . GLY A 1 120 ? -10.748 15.194 -2.645 1.00 87.19 120 GLY A CA 1
ATOM 904 C C . GLY A 1 120 ? -10.270 13.744 -2.705 1.00 87.19 120 GLY A C 1
ATOM 905 O O . GLY A 1 120 ? -11.014 12.794 -2.471 1.00 87.19 120 GLY A O 1
ATOM 906 N N . GLU A 1 121 ? -9.006 13.570 -3.079 1.00 92.81 121 GLU A N 1
ATOM 907 C CA . GLU A 1 121 ? -8.367 12.259 -3.175 1.00 92.81 121 GLU A CA 1
ATOM 908 C C . GLU A 1 121 ? -7.586 12.001 -1.884 1.00 92.81 121 GLU A C 1
ATOM 910 O O . GLU A 1 121 ? -6.634 12.720 -1.597 1.00 92.81 121 GLU A O 1
ATOM 915 N N . GLY A 1 122 ? -7.980 10.993 -1.101 1.00 98.00 122 GLY A N 1
ATOM 916 C CA . GLY A 1 122 ? -7.189 10.559 0.049 1.00 98.00 122 GLY A CA 1
ATOM 917 C C . GLY A 1 122 ? -5.852 9.974 -0.402 1.00 98.00 122 GLY A C 1
ATOM 918 O O . GLY A 1 122 ? -5.814 9.219 -1.373 1.00 98.00 122 GLY A O 1
ATOM 919 N N . VAL A 1 123 ? -4.756 10.304 0.282 1.00 98.62 123 VAL A N 1
ATOM 920 C CA . VAL A 1 123 ? -3.388 9.994 -0.170 1.00 98.62 123 VAL A CA 1
ATOM 921 C C . VAL A 1 123 ? -2.631 9.150 0.850 1.00 98.62 123 VAL A C 1
ATOM 923 O O . VAL A 1 123 ? -2.635 9.453 2.034 1.00 98.62 123 VAL A O 1
ATOM 926 N N . ILE A 1 124 ? -1.910 8.134 0.380 1.00 98.81 124 ILE A N 1
ATOM 927 C CA . ILE A 1 124 ? -0.936 7.342 1.144 1.00 98.81 124 ILE A CA 1
ATOM 928 C C . ILE A 1 124 ? 0.452 7.610 0.556 1.00 98.81 124 ILE A C 1
ATOM 930 O O . ILE A 1 124 ? 0.707 7.288 -0.611 1.00 98.81 124 ILE A O 1
ATOM 934 N N . THR A 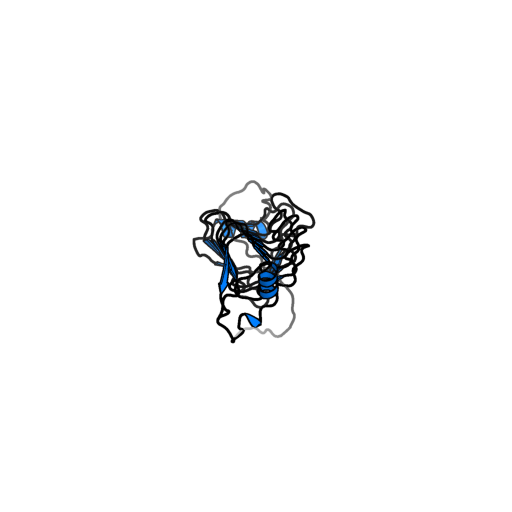1 125 ? 1.344 8.227 1.338 1.00 98.81 125 THR A N 1
ATOM 935 C CA . THR A 1 125 ? 2.615 8.760 0.819 1.00 98.81 125 THR A CA 1
ATOM 936 C C . THR A 1 125 ? 3.774 8.746 1.819 1.00 98.81 125 THR A C 1
ATOM 938 O O . THR A 1 125 ? 3.604 8.488 3.012 1.00 98.81 125 THR A O 1
ATOM 941 N N . GLY A 1 126 ? 4.967 9.079 1.319 1.00 97.94 126 GLY A N 1
ATOM 942 C CA . GLY A 1 126 ? 6.159 9.350 2.115 1.00 97.94 126 GLY A CA 1
ATOM 943 C C . GLY A 1 126 ? 6.776 8.117 2.758 1.00 97.94 126 GLY A C 1
ATOM 944 O O . GLY A 1 126 ? 7.528 8.258 3.721 1.00 97.94 126 GLY A O 1
ATOM 945 N N . GLY A 1 127 ? 6.446 6.918 2.279 1.00 98.25 127 GLY A N 1
ATOM 946 C CA . GLY A 1 127 ? 7.105 5.700 2.717 1.00 98.25 127 GLY A CA 1
ATOM 947 C C . GLY A 1 127 ? 8.325 5.357 1.855 1.00 98.25 127 GLY A C 1
ATOM 948 O O . GLY A 1 127 ? 8.332 5.571 0.639 1.00 98.25 127 GLY A O 1
ATOM 949 N N . TYR A 1 128 ? 9.377 4.851 2.502 1.00 96.94 128 TYR A N 1
ATOM 950 C CA . TYR A 1 128 ? 10.626 4.438 1.862 1.00 96.94 128 TYR A CA 1
ATOM 951 C C . TYR A 1 128 ? 11.211 3.187 2.534 1.00 96.94 128 TYR A C 1
ATOM 953 O O . TYR A 1 128 ? 11.821 3.268 3.603 1.00 96.94 128 TYR A O 1
ATOM 961 N N . HIS A 1 129 ? 11.038 2.033 1.890 1.00 95.56 129 HIS A N 1
ATOM 962 C CA . HIS A 1 129 ? 11.409 0.711 2.410 1.00 95.56 129 HIS A CA 1
ATOM 963 C C . HIS A 1 129 ? 12.243 -0.101 1.396 1.00 95.56 129 HIS A C 1
AT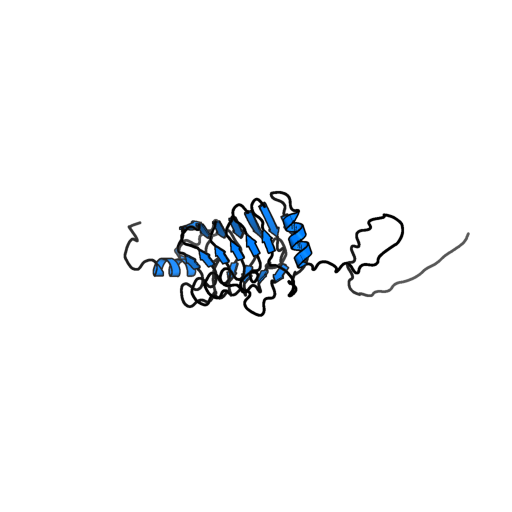OM 965 O O . HIS A 1 129 ? 12.533 0.384 0.304 1.00 95.56 129 HIS A O 1
ATOM 971 N N . ASP A 1 130 ? 12.656 -1.323 1.744 1.00 94.25 130 ASP A N 1
ATOM 972 C CA . ASP A 1 130 ? 13.272 -2.256 0.786 1.00 94.25 130 ASP A CA 1
ATOM 973 C C . ASP A 1 130 ? 12.261 -2.688 -0.277 1.00 94.25 130 ASP A C 1
ATOM 975 O O . ASP A 1 130 ? 12.512 -2.542 -1.470 1.00 94.25 130 ASP A O 1
ATOM 979 N N . ASP A 1 131 ? 11.085 -3.110 0.178 1.00 94.12 131 ASP A N 1
ATOM 980 C CA . ASP A 1 131 ? 9.952 -3.523 -0.644 1.00 94.12 131 ASP A CA 1
ATOM 981 C C . ASP A 1 131 ? 8.661 -2.900 -0.112 1.00 94.12 131 ASP A C 1
ATOM 983 O O . ASP A 1 131 ? 8.453 -2.886 1.100 1.00 94.12 131 ASP A O 1
ATOM 987 N N . GLY A 1 132 ? 7.786 -2.381 -0.974 1.00 95.75 132 GLY A N 1
ATOM 988 C CA . GLY A 1 132 ? 6.501 -1.839 -0.513 1.00 95.75 132 GLY A CA 1
ATOM 989 C C . GLY A 1 132 ? 6.655 -0.520 0.236 1.00 95.75 132 GLY A C 1
ATOM 990 O O . GLY A 1 132 ? 6.317 -0.430 1.416 1.00 95.75 132 GLY A O 1
ATOM 991 N N . GLY A 1 133 ? 7.169 0.513 -0.437 1.00 96.88 133 GLY A N 1
ATOM 992 C CA . GLY A 1 133 ? 7.359 1.835 0.166 1.00 96.88 133 GLY A CA 1
ATOM 993 C C . GLY A 1 133 ? 6.064 2.398 0.747 1.00 96.88 133 GLY A C 1
ATOM 994 O O . GLY A 1 133 ? 6.041 2.852 1.881 1.00 96.88 133 GLY A O 1
ATOM 995 N N . GLY A 1 134 ? 4.960 2.325 0.008 1.00 98.31 134 GLY A N 1
ATOM 996 C CA . GLY A 1 134 ? 3.648 2.712 0.522 1.00 98.31 134 GLY A CA 1
ATOM 997 C C . GLY A 1 134 ? 3.091 1.643 1.454 1.00 98.31 134 GLY A C 1
ATOM 998 O O . GLY A 1 134 ? 2.871 1.881 2.642 1.00 98.31 134 GLY A O 1
ATOM 999 N N . ILE A 1 135 ? 2.860 0.454 0.903 1.00 98.81 135 ILE A N 1
ATOM 1000 C CA . ILE A 1 135 ? 2.150 -0.628 1.580 1.00 98.81 135 ILE A CA 1
ATOM 1001 C C . ILE A 1 135 ? 2.875 -1.956 1.363 1.00 98.81 135 ILE A C 1
ATOM 1003 O O . ILE A 1 135 ? 3.184 -2.331 0.231 1.00 98.81 135 ILE A O 1
ATOM 1007 N N . ILE A 1 136 ? 3.078 -2.693 2.450 1.00 98.62 136 ILE A N 1
ATOM 1008 C CA . ILE A 1 136 ? 3.447 -4.111 2.417 1.00 98.62 136 ILE A CA 1
ATOM 1009 C C . ILE A 1 136 ? 2.193 -4.916 2.747 1.00 98.62 136 ILE A C 1
ATOM 1011 O O . ILE A 1 136 ? 1.543 -4.649 3.761 1.00 98.62 136 ILE A O 1
ATOM 1015 N N . ASN A 1 137 ? 1.843 -5.883 1.904 1.00 98.75 137 ASN A N 1
ATOM 1016 C CA . ASN A 1 137 ? 0.660 -6.715 2.091 1.00 98.75 137 ASN A CA 1
ATOM 1017 C C . ASN A 1 137 ? 0.996 -8.208 2.101 1.00 98.75 137 ASN A C 1
ATOM 1019 O O . ASN A 1 137 ? 1.140 -8.818 1.041 1.00 98.75 137 ASN A O 1
ATOM 1023 N N . ASP A 1 138 ? 1.019 -8.793 3.294 1.00 98.69 138 ASP A N 1
ATOM 1024 C CA . ASP A 1 138 ? 1.121 -10.239 3.519 1.00 98.69 138 ASP A CA 1
ATOM 1025 C C . ASP A 1 138 ? -0.260 -10.872 3.784 1.00 98.69 138 ASP A C 1
ATOM 1027 O O . ASP A 1 138 ? -0.422 -12.085 3.667 1.00 98.69 138 ASP A O 1
ATOM 1031 N N . GLY A 1 139 ? -1.270 -10.055 4.102 1.00 98.62 139 GLY A N 1
ATOM 1032 C CA . GLY A 1 139 ? -2.664 -10.462 4.288 1.00 98.62 139 GLY A CA 1
ATOM 1033 C C . GLY A 1 139 ? -3.540 -10.174 3.069 1.00 98.62 139 GLY A C 1
ATOM 1034 O O . GLY A 1 139 ? -3.213 -10.523 1.932 1.00 98.62 139 GLY A O 1
ATOM 1035 N N . THR A 1 140 ? -4.694 -9.551 3.307 1.00 98.31 140 THR A N 1
ATOM 1036 C CA . THR A 1 140 ? -5.616 -9.097 2.260 1.00 98.31 140 THR A CA 1
ATOM 1037 C C . THR A 1 140 ? -5.728 -7.578 2.258 1.00 98.31 140 THR A C 1
ATOM 1039 O O . THR A 1 140 ? -6.171 -6.984 3.239 1.00 98.31 140 THR A O 1
ATOM 1042 N N . LEU A 1 141 ? -5.399 -6.959 1.126 1.00 98.62 141 LEU A N 1
ATOM 1043 C CA . LEU A 1 141 ? -5.558 -5.531 0.880 1.00 98.62 141 LEU A CA 1
ATOM 1044 C C . LEU A 1 141 ? -6.615 -5.307 -0.200 1.00 98.62 141 LEU A C 1
ATOM 1046 O O . LEU A 1 141 ? -6.491 -5.813 -1.316 1.00 98.62 141 LEU A O 1
ATOM 1050 N N . ILE A 1 142 ? -7.630 -4.513 0.122 1.00 95.94 142 ILE A N 1
ATOM 1051 C CA . ILE A 1 142 ? -8.675 -4.075 -0.802 1.00 95.94 142 ILE A CA 1
ATOM 1052 C C . ILE A 1 142 ? -8.548 -2.558 -0.949 1.00 95.94 142 ILE A C 1
ATOM 1054 O O . ILE A 1 142 ? -8.758 -1.832 0.016 1.00 95.94 142 ILE A O 1
ATOM 1058 N N . LEU A 1 143 ? -8.194 -2.072 -2.137 1.00 95.50 143 LEU A N 1
ATOM 1059 C CA . LEU A 1 143 ? -8.192 -0.644 -2.457 1.00 95.50 143 LEU A CA 1
ATOM 1060 C C . LEU A 1 143 ? -9.441 -0.325 -3.282 1.00 95.50 143 LEU A C 1
ATOM 1062 O O . LEU A 1 143 ? -9.559 -0.729 -4.440 1.00 95.50 143 LEU A O 1
ATOM 1066 N N . GLU A 1 144 ? -10.383 0.374 -2.661 1.00 90.69 144 GLU A N 1
ATOM 1067 C CA . GLU A 1 144 ? -11.642 0.818 -3.272 1.00 90.69 144 GLU A CA 1
ATOM 1068 C C . GLU A 1 144 ? -11.570 2.290 -3.703 1.00 90.69 144 GLU A C 1
ATOM 1070 O O . GLU A 1 144 ? -12.322 2.730 -4.568 1.00 90.69 144 GLU A O 1
ATOM 1075 N N . GLY A 1 145 ? -10.656 3.065 -3.112 1.00 91.19 145 GLY A N 1
ATOM 1076 C CA . GLY A 1 145 ? -10.475 4.483 -3.403 1.00 91.19 145 GLY A CA 1
ATOM 1077 C C . GLY A 1 145 ? -9.242 5.072 -2.723 1.00 91.19 145 GLY A C 1
ATOM 1078 O O . GLY A 1 145 ? -8.610 4.430 -1.888 1.00 91.19 145 GLY A O 1
ATOM 1079 N N . GLY A 1 146 ? -8.921 6.319 -3.069 1.00 95.19 146 GLY A N 1
ATOM 1080 C CA . GLY A 1 146 ? -7.690 6.987 -2.642 1.00 95.19 146 GLY A CA 1
ATOM 1081 C C . GLY A 1 146 ? -6.512 6.727 -3.583 1.00 95.19 146 GLY A C 1
ATOM 1082 O O . GLY A 1 146 ? -6.663 6.125 -4.646 1.00 95.19 146 GLY A O 1
ATOM 1083 N N . CYS A 1 147 ? -5.338 7.220 -3.204 1.00 97.56 147 CYS A N 1
ATOM 1084 C CA . CYS A 1 147 ? -4.152 7.252 -4.045 1.00 97.56 147 CYS A CA 1
ATOM 1085 C C . CYS A 1 147 ? -2.892 6.886 -3.266 1.00 97.56 147 CYS A C 1
ATOM 1087 O O . CYS A 1 147 ? -2.498 7.579 -2.327 1.00 97.56 147 CYS A O 1
ATOM 1089 N N . VAL A 1 148 ? -2.228 5.812 -3.684 1.00 98.69 148 VAL A N 1
ATOM 1090 C CA . VAL A 1 148 ? -0.884 5.461 -3.215 1.00 98.69 148 VAL A CA 1
ATOM 1091 C C . VAL A 1 148 ? 0.113 6.154 -4.140 1.00 98.69 148 VAL A C 1
ATOM 1093 O O . VAL A 1 148 ? 0.248 5.770 -5.304 1.00 98.69 148 VAL A O 1
ATOM 1096 N N . THR A 1 149 ? 0.795 7.190 -3.647 1.00 98.62 149 THR A N 1
ATOM 1097 C CA . THR A 1 149 ? 1.696 8.023 -4.464 1.00 98.62 149 THR A CA 1
ATOM 1098 C C . THR A 1 149 ? 2.887 8.556 -3.687 1.00 98.62 149 THR A C 1
ATOM 1100 O O . THR A 1 149 ? 2.814 8.763 -2.480 1.00 98.62 149 THR A O 1
ATOM 1103 N N . GLY A 1 150 ? 3.988 8.846 -4.384 1.00 98.25 150 GLY A N 1
ATOM 1104 C CA . GLY A 1 150 ? 5.174 9.449 -3.773 1.00 98.25 150 GLY A CA 1
ATOM 1105 C C . GLY A 1 150 ? 5.884 8.522 -2.788 1.00 98.25 150 GLY A C 1
ATOM 1106 O O . GLY A 1 150 ? 6.522 9.002 -1.855 1.00 98.25 150 GLY A O 1
ATOM 1107 N N . ASN A 1 151 ? 5.747 7.208 -2.973 1.00 98.56 151 ASN A N 1
ATOM 1108 C CA . ASN A 1 151 ? 6.444 6.204 -2.180 1.00 98.56 151 ASN A CA 1
ATOM 1109 C C . ASN A 1 151 ? 7.620 5.607 -2.960 1.00 98.56 151 ASN A C 1
ATOM 1111 O O . ASN A 1 151 ? 7.622 5.591 -4.199 1.00 98.56 151 ASN A O 1
ATOM 1115 N N . ALA A 1 152 ? 8.624 5.126 -2.230 1.00 98.00 152 ALA A N 1
ATOM 1116 C CA . ALA A 1 152 ? 9.851 4.589 -2.799 1.00 98.00 152 ALA A CA 1
ATOM 1117 C C . ALA A 1 152 ? 10.223 3.218 -2.216 1.00 98.00 152 ALA A C 1
ATOM 1119 O O . ALA A 1 152 ? 10.065 2.965 -1.024 1.00 98.00 152 ALA A O 1
ATOM 1120 N N . ALA A 1 153 ? 10.791 2.355 -3.052 1.00 97.19 153 ALA A N 1
ATOM 1121 C CA . ALA A 1 153 ? 11.394 1.095 -2.637 1.00 97.19 153 ALA A CA 1
ATOM 1122 C C . ALA A 1 153 ? 12.815 0.951 -3.196 1.00 97.19 153 ALA A C 1
ATOM 1124 O O . ALA A 1 153 ? 13.090 1.397 -4.315 1.00 97.19 153 ALA A O 1
ATOM 1125 N N . LEU A 1 154 ? 13.721 0.321 -2.445 1.00 96.00 154 LEU A N 1
ATOM 1126 C CA . LEU A 1 154 ? 15.043 -0.024 -2.978 1.00 96.00 154 LEU A CA 1
ATOM 1127 C C . LEU A 1 154 ? 14.949 -1.161 -3.993 1.00 96.00 154 LEU A C 1
ATOM 1129 O O . LEU A 1 154 ? 15.526 -1.047 -5.069 1.00 96.00 154 LEU A O 1
ATOM 1133 N N . HIS A 1 155 ? 14.188 -2.211 -3.706 1.00 95.06 155 HIS A N 1
ATOM 1134 C CA . HIS A 1 155 ? 14.080 -3.368 -4.584 1.00 95.06 155 HIS A CA 1
ATOM 1135 C C . HIS A 1 155 ? 12.787 -3.299 -5.398 1.00 95.06 155 HIS A C 1
ATOM 1137 O O . HIS A 1 155 ? 12.816 -2.953 -6.587 1.00 95.06 155 HIS A O 1
ATOM 1143 N N . THR A 1 156 ? 11.635 -3.578 -4.781 1.00 96.06 156 THR A N 1
ATOM 1144 C CA . THR A 1 156 ? 10.389 -3.784 -5.531 1.00 96.06 156 THR A CA 1
ATOM 1145 C C . THR A 1 156 ? 9.156 -3.145 -4.900 1.00 96.06 156 THR A C 1
ATOM 1147 O O . THR A 1 156 ? 9.115 -2.845 -3.712 1.00 96.06 156 THR A O 1
ATOM 1150 N N . GLY A 1 157 ? 8.126 -2.895 -5.710 1.00 96.12 157 GLY A N 1
ATOM 1151 C CA . GLY A 1 157 ? 6.842 -2.406 -5.203 1.00 96.12 157 GLY A CA 1
ATOM 1152 C C . GLY A 1 157 ? 6.961 -1.027 -4.561 1.00 96.12 157 GLY A C 1
ATOM 1153 O O . GLY A 1 157 ? 6.677 -0.878 -3.379 1.00 96.12 157 GLY A O 1
ATOM 1154 N N . GLY A 1 158 ? 7.404 -0.013 -5.309 1.00 97.31 158 GLY A N 1
ATOM 1155 C CA . GLY A 1 158 ? 7.582 1.343 -4.765 1.00 97.31 158 GLY A CA 1
ATOM 1156 C C . GLY A 1 158 ? 6.337 1.856 -4.038 1.00 97.31 158 GLY A C 1
ATOM 1157 O O . GLY A 1 158 ? 6.435 2.391 -2.935 1.00 97.31 158 GLY A O 1
ATOM 1158 N N . GLY A 1 159 ? 5.162 1.624 -4.627 1.00 98.38 159 GLY A N 1
ATOM 1159 C CA . GLY A 1 159 ? 3.867 1.839 -3.989 1.00 98.38 159 GLY A CA 1
ATOM 1160 C C . GLY A 1 159 ? 3.469 0.662 -3.104 1.00 98.38 159 GLY A C 1
ATOM 1161 O O . GLY A 1 159 ? 3.313 0.831 -1.898 1.00 98.38 159 GLY A O 1
ATOM 1162 N N . ILE A 1 160 ? 3.290 -0.521 -3.693 1.00 98.69 160 ILE A N 1
ATOM 1163 C CA . ILE A 1 160 ? 2.762 -1.707 -3.007 1.00 98.69 160 ILE A CA 1
ATOM 1164 C C . ILE A 1 160 ? 3.638 -2.928 -3.298 1.00 98.69 160 ILE A C 1
ATOM 1166 O O . ILE A 1 160 ? 3.839 -3.285 -4.460 1.00 98.69 160 ILE A O 1
ATOM 1170 N N . ALA A 1 161 ? 4.089 -3.614 -2.250 1.00 98.50 161 ALA A N 1
ATOM 1171 C CA . ALA A 1 161 ? 4.585 -4.986 -2.339 1.00 98.50 161 ALA A CA 1
ATOM 1172 C C . ALA A 1 161 ? 3.494 -5.940 -1.843 1.00 98.50 161 ALA A C 1
ATOM 1174 O O . ALA A 1 161 ? 3.022 -5.823 -0.711 1.00 98.50 161 ALA A O 1
ATOM 1175 N N . ASN A 1 162 ? 3.067 -6.859 -2.706 1.00 98.56 162 ASN A N 1
ATOM 1176 C CA . ASN A 1 162 ? 2.014 -7.821 -2.421 1.00 98.56 162 ASN A CA 1
ATOM 1177 C C . ASN A 1 162 ? 2.577 -9.242 -2.345 1.00 98.56 162 ASN A C 1
ATOM 1179 O O . ASN A 1 162 ? 2.948 -9.817 -3.369 1.00 98.56 162 ASN A O 1
ATOM 1183 N N . ASN A 1 163 ? 2.551 -9.808 -1.142 1.00 98.25 163 ASN A N 1
ATOM 1184 C CA . ASN A 1 163 ? 2.880 -11.201 -0.837 1.00 98.25 163 ASN A CA 1
ATOM 1185 C C . ASN A 1 163 ? 1.622 -12.046 -0.552 1.00 98.25 163 ASN A C 1
ATOM 1187 O O . ASN A 1 163 ? 1.670 -13.273 -0.654 1.00 98.25 163 ASN A O 1
ATOM 1191 N N . GLY A 1 164 ? 0.500 -11.394 -0.227 1.00 98.31 164 GLY A N 1
ATOM 1192 C CA . GLY A 1 164 ? -0.801 -12.009 0.028 1.00 98.31 164 GLY A CA 1
ATOM 1193 C C . GLY A 1 164 ? -1.800 -11.805 -1.116 1.00 98.31 164 GLY A C 1
ATOM 1194 O O . GLY A 1 164 ? -1.551 -12.161 -2.273 1.00 98.31 164 GLY A O 1
ATOM 1195 N N . THR A 1 165 ? -2.973 -11.260 -0.789 1.00 97.94 165 THR A N 1
ATOM 1196 C CA . THR A 1 165 ? -4.046 -10.955 -1.748 1.00 97.94 165 THR A CA 1
ATOM 1197 C C . THR A 1 165 ? -4.255 -9.453 -1.876 1.00 97.94 165 THR A C 1
ATOM 1199 O O . THR A 1 165 ? -4.605 -8.793 -0.903 1.00 97.94 165 THR A O 1
ATOM 1202 N N . LEU A 1 166 ? -4.111 -8.926 -3.089 1.00 97.81 166 LEU A N 1
ATOM 1203 C CA . LEU A 1 166 ? -4.405 -7.539 -3.436 1.00 97.81 166 LEU A CA 1
ATOM 1204 C C . LEU A 1 166 ? -5.623 -7.474 -4.356 1.00 97.81 166 LEU A C 1
ATOM 1206 O O . LEU A 1 166 ? -5.667 -8.148 -5.386 1.00 97.81 166 LEU A O 1
ATOM 1210 N N . ILE A 1 167 ? -6.588 -6.628 -4.016 1.00 94.06 167 ILE A N 1
ATOM 1211 C CA . ILE A 1 167 ? -7.750 -6.328 -4.848 1.00 94.06 167 ILE A CA 1
ATOM 1212 C C . ILE A 1 167 ? -7.806 -4.812 -5.064 1.00 94.06 167 ILE A C 1
ATOM 1214 O O . ILE A 1 167 ? -8.102 -4.060 -4.143 1.00 94.06 167 ILE A O 1
ATOM 1218 N N . LEU A 1 168 ? -7.516 -4.363 -6.284 1.00 90.94 168 LEU A N 1
ATOM 1219 C CA . LEU A 1 168 ? -7.645 -2.972 -6.719 1.00 90.94 168 LEU A CA 1
ATOM 1220 C C . LEU A 1 168 ? -8.984 -2.822 -7.455 1.00 90.94 168 LEU A C 1
ATOM 1222 O O . LEU A 1 168 ? -9.073 -3.124 -8.646 1.00 90.94 168 LEU A O 1
ATOM 1226 N N . LEU A 1 169 ? -10.032 -2.427 -6.728 1.00 80.62 169 LEU A N 1
ATOM 1227 C CA . LEU A 1 169 ? -11.379 -2.187 -7.275 1.00 80.62 169 LEU A CA 1
ATOM 1228 C C . LEU A 1 169 ? -11.607 -0.717 -7.641 1.00 80.62 169 LEU A C 1
ATOM 1230 O O . LEU A 1 169 ? -12.510 -0.416 -8.415 1.00 80.62 169 LEU A O 1
ATOM 1234 N N . GLY A 1 170 ? -10.786 0.175 -7.094 1.00 79.50 170 GLY A N 1
ATOM 1235 C CA . GLY A 1 170 ? -10.785 1.600 -7.383 1.00 79.50 170 GLY A CA 1
ATOM 1236 C C . GLY A 1 170 ? -9.528 2.273 -6.836 1.00 79.50 170 GLY A C 1
ATOM 1237 O O . GLY A 1 170 ? -8.584 1.611 -6.399 1.00 79.50 170 GLY A O 1
ATOM 1238 N N . GLY A 1 171 ? -9.519 3.604 -6.868 1.00 86.88 171 GLY A N 1
ATOM 1239 C CA . GLY A 1 171 ? -8.350 4.400 -6.495 1.00 86.88 171 GLY A CA 1
ATOM 1240 C C . GLY A 1 171 ? -7.232 4.366 -7.539 1.00 86.88 171 GLY A C 1
ATOM 1241 O O . GLY A 1 171 ? -7.425 3.923 -8.672 1.00 86.88 171 GLY A O 1
ATOM 1242 N N . SER A 1 172 ? -6.059 4.877 -7.163 1.00 93.44 172 SER A N 1
ATOM 1243 C CA . SER A 1 172 ? -4.883 4.901 -8.034 1.00 93.44 172 SER A CA 1
ATOM 1244 C C . SER A 1 172 ? -3.577 4.561 -7.303 1.00 93.44 172 SER A C 1
ATOM 1246 O O . SER A 1 172 ? -3.399 4.831 -6.117 1.00 93.44 172 SER A O 1
ATOM 1248 N N . VAL A 1 173 ? -2.637 3.955 -8.024 1.00 97.06 173 VAL A N 1
ATOM 1249 C CA . VAL A 1 173 ? -1.254 3.705 -7.605 1.00 97.06 173 VAL A CA 1
ATOM 1250 C C . VAL A 1 173 ? -0.353 4.348 -8.652 1.00 97.06 173 VAL A C 1
ATOM 1252 O O . VAL A 1 173 ? -0.141 3.801 -9.740 1.00 97.06 173 VAL A O 1
ATOM 1255 N N . ARG A 1 174 ? 0.145 5.547 -8.349 1.00 96.94 174 ARG A N 1
ATOM 1256 C CA . ARG A 1 174 ? 0.844 6.399 -9.321 1.00 96.94 174 ARG A CA 1
ATOM 1257 C C . ARG A 1 174 ? 1.992 7.169 -8.703 1.00 96.94 174 ARG A C 1
ATOM 1259 O O . ARG A 1 174 ? 1.984 7.423 -7.510 1.00 96.94 174 ARG A O 1
ATOM 1266 N N . GLY A 1 175 ? 2.972 7.577 -9.507 1.00 97.50 175 GLY A N 1
ATOM 1267 C CA . GLY A 1 175 ? 4.078 8.407 -9.021 1.00 97.50 175 GLY A CA 1
ATOM 1268 C C . GLY A 1 175 ? 4.919 7.746 -7.924 1.00 97.50 175 GLY A C 1
ATOM 1269 O O . GLY A 1 175 ? 5.517 8.450 -7.111 1.00 97.50 175 GLY A O 1
ATOM 1270 N N . ASN A 1 176 ? 4.941 6.412 -7.868 1.00 98.56 176 ASN A N 1
ATOM 1271 C CA . ASN A 1 176 ? 5.805 5.652 -6.970 1.00 98.56 176 ASN A CA 1
ATOM 1272 C C . ASN A 1 176 ? 7.051 5.160 -7.715 1.00 98.56 176 ASN A C 1
ATOM 1274 O O . ASN A 1 176 ? 7.053 5.058 -8.947 1.00 98.56 176 ASN A O 1
ATOM 1278 N N . ARG A 1 177 ? 8.121 4.862 -6.973 1.00 98.31 177 ARG A N 1
ATOM 1279 C CA . ARG A 1 177 ? 9.425 4.499 -7.542 1.00 98.31 177 ARG A CA 1
ATOM 1280 C C . ARG A 1 177 ? 10.006 3.241 -6.906 1.00 98.31 177 ARG A C 1
ATOM 1282 O O . ARG A 1 177 ? 10.023 3.129 -5.688 1.00 98.31 177 ARG A O 1
ATOM 1289 N N . SER A 1 178 ? 10.592 2.358 -7.706 1.00 97.31 178 SER A N 1
ATOM 1290 C CA . SER A 1 178 ? 11.527 1.336 -7.215 1.00 97.31 178 SER A CA 1
ATOM 1291 C C . SER A 1 178 ? 12.826 1.328 -8.024 1.00 97.31 178 SER A C 1
ATOM 1293 O O . SER A 1 178 ? 12.855 1.825 -9.155 1.00 97.31 178 SER A O 1
ATOM 1295 N N . LEU A 1 179 ? 13.925 0.814 -7.456 1.00 97.00 179 LEU A N 1
ATOM 1296 C CA . LEU A 1 179 ? 15.210 0.759 -8.172 1.00 97.00 179 LEU A CA 1
ATOM 1297 C C . LEU A 1 179 ? 15.416 -0.537 -8.964 1.00 97.00 179 LEU A C 1
ATOM 1299 O O . LEU A 1 179 ? 16.370 -0.604 -9.736 1.00 97.00 179 LEU A O 1
ATOM 1303 N N . GLU A 1 180 ? 14.525 -1.529 -8.857 1.00 95.81 180 GLU A N 1
ATOM 1304 C CA . GLU A 1 180 ? 14.605 -2.748 -9.672 1.00 95.81 180 GLU A CA 1
ATOM 1305 C C . GLU A 1 180 ? 13.376 -2.953 -10.559 1.00 95.81 180 GLU A C 1
ATOM 1307 O O . GLU A 1 180 ? 13.490 -2.924 -11.793 1.00 95.81 180 GLU A O 1
ATOM 1312 N N . ARG A 1 181 ? 12.203 -3.183 -9.955 1.00 94.06 181 ARG A N 1
ATOM 1313 C CA . ARG A 1 181 ? 10.972 -3.521 -10.686 1.00 94.06 181 ARG A CA 1
ATOM 1314 C C . ARG A 1 181 ? 9.695 -3.196 -9.925 1.00 94.06 181 ARG A C 1
ATOM 1316 O O . ARG A 1 181 ? 9.702 -3.154 -8.698 1.00 94.06 181 ARG A O 1
ATOM 1323 N N . GLY A 1 182 ? 8.598 -2.979 -10.648 1.00 93.56 182 GLY A N 1
ATOM 1324 C CA . GLY A 1 182 ? 7.300 -2.686 -10.037 1.00 93.56 182 GLY A CA 1
ATOM 1325 C C . GLY A 1 182 ? 7.344 -1.388 -9.243 1.00 93.56 182 GLY A C 1
ATOM 1326 O O . GLY A 1 182 ? 7.211 -1.406 -8.026 1.00 93.56 182 GLY A O 1
ATOM 1327 N N . GLY A 1 183 ? 7.582 -0.260 -9.907 1.00 95.69 183 GLY A N 1
ATOM 1328 C CA . GLY A 1 183 ? 7.563 1.049 -9.251 1.00 95.69 183 GLY A CA 1
ATOM 1329 C C . GLY A 1 183 ? 6.215 1.320 -8.584 1.00 95.69 183 GLY A C 1
ATOM 1330 O O . GLY A 1 183 ? 6.185 1.828 -7.471 1.00 95.69 183 GLY A O 1
ATOM 1331 N N . GLY A 1 184 ? 5.113 0.911 -9.219 1.00 96.88 184 GLY A N 1
ATOM 1332 C CA . GLY A 1 184 ? 3.774 0.935 -8.634 1.00 96.88 184 GLY A CA 1
ATOM 1333 C C . GLY A 1 184 ? 3.533 -0.262 -7.723 1.00 96.88 184 GLY A C 1
ATOM 1334 O O . GLY A 1 184 ? 3.507 -0.118 -6.504 1.00 96.88 184 GLY A O 1
ATOM 1335 N N . VAL A 1 185 ? 3.364 -1.442 -8.321 1.00 97.00 185 VAL A N 1
ATOM 1336 C CA . VAL A 1 185 ? 3.031 -2.687 -7.624 1.00 97.00 185 VAL A CA 1
ATOM 1337 C C . VAL A 1 185 ? 4.010 -3.793 -7.998 1.00 97.00 185 VAL A C 1
ATOM 1339 O O . VAL A 1 185 ? 4.306 -4.010 -9.177 1.00 97.00 185 VAL A O 1
ATOM 1342 N N . PHE A 1 186 ? 4.462 -4.535 -6.993 1.00 97.31 186 PHE A N 1
ATOM 1343 C CA . PHE A 1 186 ? 5.098 -5.832 -7.169 1.00 97.31 186 PHE A CA 1
ATOM 1344 C C . PHE A 1 186 ? 4.214 -6.933 -6.577 1.00 97.31 186 PHE A C 1
ATOM 1346 O O . PHE A 1 186 ? 3.838 -6.861 -5.411 1.00 97.31 186 PHE A O 1
ATOM 1353 N N . ASN A 1 187 ? 3.849 -7.924 -7.392 1.00 96.31 187 ASN A N 1
ATOM 1354 C CA . ASN A 1 187 ? 3.080 -9.097 -6.978 1.00 96.31 187 ASN A CA 1
ATOM 1355 C C . ASN A 1 187 ? 3.987 -10.332 -6.955 1.00 96.31 187 ASN A C 1
ATOM 1357 O O . ASN A 1 187 ? 4.362 -10.837 -8.019 1.00 96.31 187 ASN A O 1
ATOM 1361 N N . GLU A 1 188 ? 4.307 -10.804 -5.753 1.00 96.56 188 GLU A N 1
ATOM 1362 C CA . GLU A 1 188 ? 5.231 -11.910 -5.482 1.00 96.56 188 GLU A CA 1
ATOM 1363 C C . GLU A 1 188 ? 4.735 -13.241 -6.071 1.00 96.56 188 GLU A C 1
ATOM 1365 O O . GLU A 1 188 ? 3.540 -13.443 -6.294 1.00 96.56 188 GLU A O 1
ATOM 1370 N N . ALA A 1 189 ? 5.641 -14.200 -6.282 1.00 94.12 189 ALA A N 1
ATOM 1371 C CA . ALA A 1 189 ? 5.361 -15.466 -6.967 1.00 94.12 189 ALA A CA 1
ATOM 1372 C C . ALA A 1 189 ? 4.173 -16.282 -6.410 1.00 94.12 189 ALA A C 1
ATOM 1374 O O . ALA A 1 189 ? 3.505 -17.002 -7.154 1.00 94.12 189 ALA A O 1
ATOM 1375 N N . LYS A 1 190 ? 3.898 -16.201 -5.102 1.00 94.81 190 LYS A N 1
ATOM 1376 C CA . LYS A 1 190 ? 2.772 -16.909 -4.454 1.00 94.81 190 LYS A CA 1
ATOM 1377 C C . LYS A 1 190 ? 1.534 -16.034 -4.249 1.00 94.81 190 LYS A C 1
ATOM 1379 O O . LYS A 1 190 ? 0.494 -16.549 -3.838 1.00 94.81 190 LYS A O 1
ATOM 1384 N N . ALA A 1 191 ? 1.647 -14.744 -4.537 1.00 96.38 191 ALA A N 1
ATOM 1385 C CA . ALA A 1 191 ? 0.624 -13.759 -4.263 1.00 96.38 191 ALA A CA 1
ATOM 1386 C C . ALA A 1 191 ? -0.447 -13.721 -5.359 1.00 96.38 191 ALA A C 1
ATOM 1388 O O . ALA A 1 191 ? -0.263 -14.175 -6.500 1.00 96.38 191 ALA A O 1
ATOM 1389 N N . ARG A 1 192 ? -1.604 -13.170 -4.997 1.00 95.50 192 ARG A N 1
ATOM 1390 C CA . ARG A 1 192 ? -2.748 -12.977 -5.890 1.00 95.50 192 ARG A CA 1
ATOM 1391 C C . ARG A 1 192 ? -3.044 -11.499 -5.999 1.00 95.50 192 ARG A C 1
ATOM 1393 O O . ARG A 1 192 ? -3.177 -10.816 -4.990 1.00 95.50 192 ARG A O 1
ATOM 1400 N N . MET A 1 193 ? -3.228 -11.035 -7.220 1.00 93.19 193 MET A N 1
ATOM 1401 C CA . MET A 1 193 ? -3.612 -9.667 -7.501 1.00 93.19 193 MET A CA 1
ATOM 1402 C C . MET A 1 193 ? -4.818 -9.657 -8.429 1.00 93.19 193 MET A C 1
ATOM 1404 O O . MET A 1 193 ? -4.843 -10.355 -9.441 1.00 93.19 193 MET A O 1
ATOM 1408 N N . THR A 1 194 ? -5.813 -8.853 -8.083 1.00 90.19 194 THR A N 1
ATOM 1409 C CA . THR A 1 194 ? -6.979 -8.567 -8.910 1.00 90.19 194 THR A CA 1
ATOM 1410 C C . THR A 1 194 ? -7.023 -7.076 -9.188 1.00 90.19 194 THR A C 1
ATOM 1412 O O . THR A 1 194 ? -6.956 -6.295 -8.245 1.00 90.19 194 THR A O 1
ATOM 1415 N N . VAL A 1 195 ? -7.116 -6.673 -10.455 1.00 84.75 195 VAL A N 1
ATOM 1416 C CA . VAL A 1 195 ? -7.072 -5.253 -10.845 1.00 84.75 195 VAL A CA 1
ATOM 1417 C C . VAL A 1 195 ? -8.244 -4.903 -11.755 1.00 84.75 195 VAL A C 1
ATOM 1419 O O . VAL A 1 195 ? -8.487 -5.602 -12.744 1.00 84.75 195 VAL A O 1
ATOM 1422 N N . CYS A 1 196 ? -8.941 -3.817 -11.418 1.00 75.31 196 CYS A N 1
ATOM 1423 C CA . CYS A 1 196 ? -9.772 -3.044 -12.337 1.00 75.31 196 CYS A CA 1
ATOM 1424 C C . CYS A 1 196 ? -8.872 -2.030 -13.067 1.00 75.31 196 CYS A C 1
ATOM 1426 O O . CYS A 1 196 ? -7.986 -1.442 -12.448 1.00 75.31 196 CYS A O 1
ATOM 1428 N N . GLY A 1 197 ? -8.993 -1.923 -14.391 1.00 65.81 197 GLY A N 1
ATOM 1429 C CA . GLY A 1 197 ? -7.934 -1.355 -15.233 1.00 65.81 197 GLY A CA 1
ATOM 1430 C C . GLY A 1 197 ? -7.589 0.127 -14.994 1.00 65.81 197 GLY A C 1
ATOM 1431 O O . GLY A 1 197 ? -8.279 0.842 -14.285 1.00 65.81 197 GLY A O 1
ATOM 1432 N N . ASP A 1 198 ? -6.433 0.542 -15.523 1.00 66.50 198 ASP A N 1
ATOM 1433 C CA . ASP A 1 198 ? -5.743 1.838 -15.346 1.00 66.50 198 ASP A CA 1
ATOM 1434 C C . ASP A 1 198 ? -5.494 2.344 -13.910 1.00 66.50 198 ASP A C 1
ATOM 1436 O O . ASP A 1 198 ? -4.837 3.372 -13.724 1.00 66.50 198 ASP A O 1
ATOM 1440 N N . ALA A 1 199 ? -5.861 1.566 -12.887 1.00 85.19 199 ALA A N 1
ATOM 1441 C CA . ALA A 1 199 ? -5.585 1.879 -11.486 1.00 85.19 199 ALA A CA 1
ATOM 1442 C C . ALA A 1 199 ? -4.086 2.037 -11.162 1.00 85.19 199 ALA A C 1
ATOM 1444 O O . ALA A 1 199 ? -3.744 2.681 -10.178 1.00 85.19 199 ALA A O 1
ATOM 1445 N N . VAL A 1 200 ? -3.170 1.477 -11.960 1.00 91.06 200 VAL A N 1
ATOM 1446 C CA . VAL A 1 200 ? -1.718 1.571 -11.723 1.00 91.06 200 VAL A CA 1
ATOM 1447 C C . VAL A 1 200 ? -1.042 2.198 -12.934 1.00 91.06 200 VAL A C 1
ATOM 1449 O O . VAL A 1 200 ? -0.983 1.570 -13.987 1.00 91.06 200 VAL A O 1
ATOM 1452 N N . SER A 1 201 ? -0.535 3.425 -12.810 1.00 92.06 201 SER A N 1
ATOM 1453 C CA . SER A 1 201 ? 0.073 4.149 -13.935 1.00 92.06 201 SER A CA 1
ATOM 1454 C C . SER A 1 201 ? 1.042 5.246 -13.491 1.00 92.06 201 SER A C 1
ATOM 1456 O O . SER A 1 201 ? 0.970 5.752 -12.375 1.00 92.06 201 SER A O 1
ATOM 1458 N N . GLY A 1 202 ? 1.961 5.651 -14.373 1.00 93.69 202 GLY A N 1
ATOM 1459 C CA . GLY A 1 202 ? 2.864 6.778 -14.110 1.00 93.69 202 GLY A CA 1
ATOM 1460 C C . GLY A 1 202 ? 3.856 6.521 -12.973 1.00 93.69 202 GLY A C 1
ATOM 1461 O O . GLY A 1 202 ? 4.250 7.459 -12.279 1.00 93.69 202 GLY A O 1
ATOM 1462 N N . ASN A 1 203 ? 4.225 5.261 -12.751 1.00 97.06 203 ASN A N 1
ATOM 1463 C CA . ASN A 1 203 ? 5.252 4.876 -11.790 1.00 97.06 203 ASN A CA 1
ATOM 1464 C C . ASN A 1 203 ? 6.620 4.726 -12.480 1.00 97.06 203 ASN A C 1
ATOM 1466 O O . ASN A 1 203 ? 6.721 4.707 -13.709 1.00 97.06 203 ASN A O 1
ATOM 1470 N N . GLU A 1 204 ? 7.691 4.622 -11.695 1.00 97.88 204 GLU A N 1
ATOM 1471 C CA . GLU A 1 204 ? 9.063 4.558 -12.202 1.00 97.88 204 GLU A CA 1
ATOM 1472 C C . GLU A 1 204 ? 9.820 3.348 -11.646 1.00 97.88 204 GLU A C 1
ATOM 1474 O O . GLU A 1 204 ? 9.993 3.200 -10.441 1.00 97.88 204 GLU A O 1
ATOM 1479 N N . ALA A 1 205 ? 10.318 2.494 -12.537 1.00 96.19 205 ALA A N 1
ATOM 1480 C CA . ALA A 1 205 ? 11.321 1.481 -12.223 1.00 96.19 205 ALA A CA 1
ATOM 1481 C C . ALA A 1 205 ? 12.087 1.098 -13.497 1.00 96.19 205 ALA A C 1
ATOM 1483 O O . ALA A 1 205 ? 11.541 1.244 -14.599 1.00 96.19 205 ALA A O 1
ATOM 1484 N N . PRO A 1 206 ? 13.316 0.559 -13.391 1.00 96.00 206 PRO A N 1
ATOM 1485 C CA . PRO A 1 206 ? 14.067 0.092 -14.558 1.00 96.00 206 PRO A CA 1
ATOM 1486 C C . PRO A 1 206 ? 13.355 -0.999 -15.366 1.00 96.00 206 PRO A C 1
ATOM 1488 O O . PRO A 1 206 ? 13.508 -1.068 -16.587 1.00 96.00 206 PRO A O 1
ATOM 1491 N N . LYS A 1 207 ? 12.570 -1.857 -14.704 1.00 91.19 207 LYS A N 1
ATOM 1492 C CA . LYS A 1 207 ? 11.767 -2.909 -15.340 1.00 91.19 207 LYS A CA 1
ATOM 1493 C C . LYS A 1 207 ? 10.339 -2.836 -14.828 1.00 91.19 207 LYS A C 1
ATOM 1495 O O . LYS A 1 207 ? 10.137 -2.644 -13.640 1.00 91.19 207 LYS A O 1
ATOM 1500 N N . GLN A 1 208 ? 9.357 -3.046 -15.707 1.00 91.56 208 GLN A N 1
ATOM 1501 C CA . GLN A 1 208 ? 7.948 -3.145 -15.298 1.00 91.56 208 GLN A CA 1
ATOM 1502 C C . GLN A 1 208 ? 7.535 -1.986 -14.354 1.00 91.56 208 GLN A C 1
ATOM 1504 O O . GLN A 1 208 ? 7.214 -2.230 -13.193 1.00 91.56 208 GLN A O 1
ATOM 1509 N N . PRO A 1 209 ? 7.626 -0.720 -14.812 1.00 91.50 209 PRO A N 1
ATOM 1510 C CA . PRO A 1 209 ? 7.511 0.462 -13.953 1.00 91.50 209 PRO A CA 1
ATOM 1511 C C . PRO A 1 209 ? 6.199 0.527 -13.177 1.00 91.50 209 PRO A C 1
ATOM 1513 O O . PRO A 1 209 ? 6.210 0.911 -12.018 1.00 91.50 209 PRO A O 1
ATOM 1516 N N . ASP A 1 210 ? 5.090 0.107 -13.777 1.00 93.56 210 ASP A N 1
ATOM 1517 C CA . ASP A 1 210 ? 3.789 0.124 -13.116 1.00 93.56 210 ASP A CA 1
ATOM 1518 C C . ASP A 1 210 ? 3.540 -1.163 -12.333 1.00 93.56 210 ASP A C 1
ATOM 1520 O O . ASP A 1 210 ? 3.482 -1.128 -11.109 1.00 93.56 210 ASP A O 1
ATOM 1524 N N . ILE A 1 211 ? 3.447 -2.303 -13.021 1.00 92.94 211 ILE A N 1
ATOM 1525 C CA . ILE A 1 211 ? 3.169 -3.600 -12.400 1.00 92.94 211 ILE A CA 1
ATOM 1526 C C . ILE A 1 211 ? 4.248 -4.606 -12.791 1.00 92.94 211 ILE A C 1
ATOM 1528 O O . ILE A 1 211 ? 4.380 -4.963 -13.965 1.00 92.94 211 ILE A O 1
ATOM 1532 N N . ALA A 1 212 ? 4.964 -5.116 -11.794 1.00 92.75 212 ALA A N 1
ATOM 1533 C CA . ALA A 1 212 ? 5.766 -6.325 -11.902 1.00 92.75 212 ALA A CA 1
ATOM 1534 C C . ALA A 1 212 ? 5.013 -7.465 -11.211 1.00 92.75 212 ALA A C 1
ATOM 1536 O O . ALA A 1 212 ? 4.703 -7.382 -10.030 1.00 92.75 212 ALA A O 1
ATOM 1537 N N . ASN A 1 213 ? 4.679 -8.521 -11.944 1.00 92.56 213 ASN A N 1
ATOM 1538 C CA . ASN A 1 213 ? 3.911 -9.637 -11.402 1.00 92.56 213 ASN A CA 1
ATOM 1539 C C . ASN A 1 213 ? 4.608 -10.961 -11.712 1.00 92.56 213 ASN A C 1
ATOM 1541 O O . ASN A 1 213 ? 4.845 -11.277 -12.880 1.00 92.56 213 ASN A O 1
ATOM 1545 N N . GLU A 1 214 ? 4.913 -11.695 -10.647 1.00 93.19 214 GLU A N 1
ATOM 1546 C CA . GLU A 1 214 ? 5.433 -13.064 -10.644 1.00 93.19 214 GLU A CA 1
ATOM 1547 C C . GLU A 1 214 ? 4.378 -14.072 -10.170 1.00 93.19 214 GLU A C 1
ATOM 1549 O O . GLU A 1 214 ? 4.497 -15.263 -10.451 1.00 93.19 214 GLU A O 1
ATOM 1554 N N . GLY A 1 215 ? 3.351 -13.601 -9.456 1.00 92.19 215 GLY A N 1
ATOM 1555 C CA . GLY A 1 215 ? 2.233 -14.411 -8.990 1.00 92.19 215 GLY A CA 1
ATOM 1556 C C . GLY A 1 215 ? 1.047 -14.465 -9.950 1.00 92.19 215 GLY A C 1
ATOM 1557 O O . GLY A 1 215 ? 1.158 -14.317 -11.171 1.00 92.19 215 GLY A O 1
ATOM 1558 N N . THR A 1 216 ? -0.133 -14.688 -9.372 1.00 90.62 216 THR A N 1
ATOM 1559 C CA . THR A 1 216 ? -1.390 -14.762 -10.126 1.00 90.62 216 THR A CA 1
ATOM 1560 C C . THR A 1 216 ? -1.998 -13.375 -10.300 1.00 90.62 216 THR A C 1
ATOM 1562 O O . THR A 1 216 ? -2.342 -12.731 -9.312 1.00 90.62 216 THR A O 1
ATOM 1565 N N . LEU A 1 217 ? -2.224 -12.968 -11.549 1.00 88.12 217 LEU A N 1
ATOM 1566 C CA . LEU A 1 217 ? -2.972 -11.763 -11.903 1.00 88.12 217 LEU A CA 1
ATOM 1567 C C . LEU A 1 217 ? -4.348 -12.137 -12.466 1.00 88.12 217 LEU A C 1
ATOM 1569 O O . LEU A 1 217 ? -4.447 -12.881 -13.440 1.00 88.12 217 LEU A O 1
ATOM 1573 N N . SER A 1 218 ? -5.403 -11.595 -11.867 1.00 85.81 218 SER A N 1
ATOM 1574 C CA . SER A 1 218 ? -6.768 -11.598 -12.394 1.00 85.81 218 SER A CA 1
ATOM 1575 C C . SER A 1 218 ? -7.157 -10.184 -12.811 1.00 85.81 218 SER A C 1
ATOM 1577 O O . SER A 1 218 ? -6.920 -9.221 -12.089 1.00 85.81 218 SER A O 1
ATOM 1579 N N . ILE A 1 219 ? -7.764 -10.046 -13.983 1.00 77.19 219 ILE A N 1
ATOM 1580 C CA . ILE A 1 219 ? -8.233 -8.753 -14.483 1.00 77.19 219 ILE A CA 1
ATOM 1581 C C . ILE A 1 219 ? -9.750 -8.795 -14.480 1.00 77.19 219 ILE A C 1
ATOM 1583 O O . ILE A 1 219 ? -10.351 -9.679 -15.097 1.00 77.19 219 ILE A O 1
ATOM 1587 N N . ILE A 1 220 ? -10.362 -7.845 -13.783 1.00 71.00 220 ILE A N 1
ATOM 1588 C CA . ILE A 1 220 ? -11.810 -7.664 -13.811 1.00 71.00 220 ILE A CA 1
ATOM 1589 C C . ILE A 1 220 ? -12.095 -6.506 -14.765 1.00 71.00 220 ILE A C 1
ATOM 1591 O O . ILE A 1 220 ? -11.416 -5.482 -14.742 1.00 71.00 220 ILE A O 1
ATOM 1595 N N . ARG A 1 221 ? -13.066 -6.701 -15.664 1.00 61.41 221 ARG A N 1
ATOM 1596 C CA . ARG A 1 221 ? -13.552 -5.623 -16.532 1.00 61.41 221 ARG A CA 1
ATOM 1597 C C . ARG A 1 221 ? -14.200 -4.572 -15.653 1.00 61.41 221 ARG A C 1
ATOM 1599 O O . 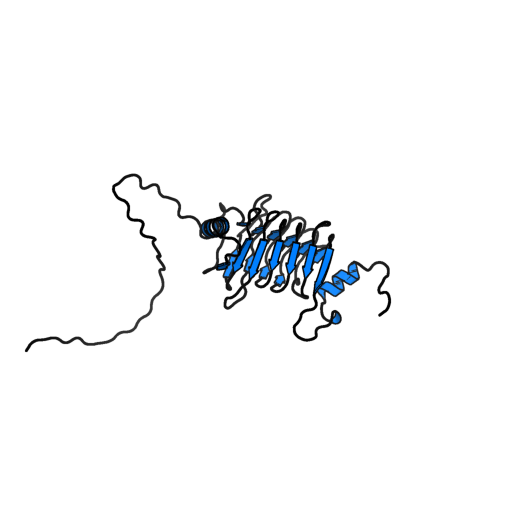ARG A 1 221 ? -15.045 -4.940 -14.836 1.00 61.41 221 ARG A O 1
ATOM 1606 N N . ASP A 1 222 ? -13.861 -3.311 -15.879 1.00 51.94 222 ASP A N 1
ATOM 1607 C CA . ASP A 1 222 ? -14.603 -2.226 -15.265 1.00 51.94 222 ASP A CA 1
ATOM 1608 C C . ASP A 1 222 ? -16.082 -2.400 -15.634 1.00 51.94 222 ASP A C 1
ATOM 1610 O O . ASP A 1 222 ? -16.439 -2.584 -16.802 1.00 51.94 222 ASP A O 1
ATOM 1614 N N . GLN A 1 223 ? -16.953 -2.482 -14.631 1.00 46.00 223 GLN A N 1
ATOM 1615 C CA . GLN A 1 223 ? -18.399 -2.523 -14.853 1.00 46.00 223 GLN A CA 1
ATOM 1616 C C . GLN A 1 223 ? -18.931 -1.094 -14.934 1.00 46.00 223 GLN A C 1
ATOM 1618 O O . GLN A 1 223 ? -19.976 -0.795 -14.371 1.00 46.00 223 GLN A O 1
ATOM 1623 N N . VAL A 1 224 ? -18.231 -0.203 -15.634 1.00 45.28 224 VAL A N 1
ATOM 1624 C CA . VAL A 1 224 ? -18.729 1.121 -15.992 1.00 45.28 224 VAL A CA 1
ATOM 1625 C C . VAL A 1 224 ? -18.126 1.482 -17.355 1.00 45.28 224 VAL A C 1
ATOM 1627 O O . VAL A 1 224 ? -16.923 1.446 -17.529 1.00 45.28 224 VAL A O 1
ATOM 1630 N N . ASP A 1 225 ? -19.001 1.733 -18.331 1.00 48.09 225 ASP A N 1
ATOM 1631 C CA . ASP A 1 225 ? -18.762 2.441 -19.606 1.00 48.09 225 ASP A CA 1
ATOM 1632 C C . ASP A 1 225 ? -17.934 1.852 -20.773 1.00 48.09 225 ASP A C 1
ATOM 1634 O O . ASP A 1 225 ? -17.472 2.580 -21.642 1.00 48.09 225 ASP A O 1
ATOM 1638 N N . GLY A 1 226 ? -17.922 0.535 -20.979 1.00 46.53 226 GLY A N 1
ATOM 1639 C CA . GLY A 1 226 ? -17.672 0.005 -22.334 1.00 46.53 226 GLY A CA 1
ATOM 1640 C C . GLY A 1 226 ? -16.232 0.127 -22.852 1.00 46.53 226 GLY A C 1
ATOM 1641 O O . GLY A 1 226 ? -15.994 -0.169 -24.026 1.00 46.53 226 GLY A O 1
ATOM 1642 N N . SER A 1 227 ? -15.274 0.452 -21.985 1.00 41.03 227 SER A N 1
ATOM 1643 C CA . SER A 1 227 ? -13.858 0.226 -22.253 1.00 41.03 227 SER A CA 1
ATOM 1644 C C . SER A 1 227 ? -13.587 -1.284 -22.306 1.00 41.03 227 SER A C 1
ATOM 1646 O O . SER A 1 227 ? -13.630 -2.034 -21.324 1.00 41.03 227 SER A O 1
ATOM 1648 N N . THR A 1 228 ? -13.390 -1.795 -23.519 1.00 39.25 228 THR A N 1
ATOM 1649 C CA . THR A 1 228 ? -12.935 -3.177 -23.703 1.00 39.25 228 THR A CA 1
ATOM 1650 C C . THR A 1 228 ? -11.463 -3.263 -23.284 1.00 39.25 228 THR A C 1
ATOM 1652 O O . THR A 1 228 ? -10.797 -2.248 -23.107 1.00 39.25 228 THR A O 1
ATOM 1655 N N . HIS A 1 229 ? -10.894 -4.467 -23.139 1.00 43.59 229 HIS A N 1
ATOM 1656 C CA . HIS A 1 229 ? -9.453 -4.646 -22.861 1.00 43.59 229 HIS A CA 1
ATOM 1657 C C . HIS A 1 229 ? -8.525 -3.912 -23.864 1.00 43.59 229 HIS A C 1
ATOM 1659 O O . HIS A 1 229 ? -7.308 -3.867 -23.675 1.00 43.59 229 HIS A O 1
ATOM 1665 N N . GLU A 1 230 ? -9.085 -3.340 -24.933 1.00 44.81 230 GLU A N 1
ATOM 1666 C CA . GLU A 1 230 ? -8.408 -2.469 -25.874 1.00 44.81 230 GLU A CA 1
ATOM 1667 C C . GLU A 1 230 ? -7.989 -1.095 -25.304 1.00 44.81 230 GLU A C 1
ATOM 1669 O O . GLU A 1 230 ? -7.050 -0.503 -25.834 1.00 44.81 230 GLU A O 1
ATOM 1674 N N . ASP A 1 231 ? -8.558 -0.620 -24.199 1.00 47.97 231 ASP A N 1
ATOM 1675 C CA . ASP A 1 231 ? -8.274 0.746 -23.728 1.00 47.97 231 ASP A CA 1
ATOM 1676 C C . ASP A 1 231 ? -7.222 0.838 -22.614 1.00 47.97 231 ASP A C 1
ATOM 1678 O O . ASP A 1 231 ? -6.778 1.936 -22.323 1.00 47.97 231 ASP A O 1
ATOM 1682 N N . MET A 1 232 ? -6.743 -0.290 -22.064 1.00 59.94 232 MET A N 1
ATOM 1683 C CA . MET A 1 232 ? -5.838 -0.327 -20.896 1.00 59.94 232 MET A CA 1
ATOM 1684 C C . MET A 1 232 ? -4.347 -0.322 -21.294 1.00 59.94 232 MET A C 1
ATOM 1686 O O . MET A 1 232 ? -3.782 -1.395 -21.561 1.00 59.94 232 MET A O 1
ATOM 1690 N N . PRO A 1 233 ? -3.640 0.825 -21.335 1.00 60.97 233 PRO A N 1
ATOM 1691 C CA . PRO A 1 233 ? -2.317 0.915 -21.955 1.00 60.97 233 PRO A CA 1
ATOM 1692 C C . PRO A 1 233 ? -1.242 0.213 -21.119 1.00 60.97 233 PRO A C 1
ATOM 1694 O O . PRO A 1 233 ? -0.346 -0.437 -21.667 1.00 60.97 233 PRO A O 1
ATOM 1697 N N . VAL A 1 234 ? -1.352 0.298 -19.789 1.00 63.81 234 VAL A N 1
ATOM 1698 C CA . VAL A 1 234 ? -0.414 -0.333 -18.847 1.00 63.81 234 VAL A CA 1
ATOM 1699 C C . VAL A 1 234 ? -0.546 -1.849 -18.900 1.00 63.81 234 VAL A C 1
ATOM 1701 O O . VAL A 1 234 ? 0.450 -2.560 -19.046 1.00 63.81 234 VAL A O 1
ATOM 1704 N N . LEU A 1 235 ? -1.782 -2.348 -18.867 1.00 61.25 235 LEU A N 1
ATOM 1705 C CA . LEU A 1 235 ? -2.049 -3.778 -18.912 1.00 61.25 235 LEU A CA 1
ATOM 1706 C C . LEU A 1 235 ? -1.667 -4.382 -20.268 1.00 61.25 235 LEU A C 1
ATOM 1708 O O . LEU A 1 235 ? -1.042 -5.438 -20.308 1.00 61.25 235 LEU A O 1
ATOM 1712 N N . LYS A 1 236 ? -1.954 -3.690 -21.378 1.00 60.12 236 LYS A N 1
ATOM 1713 C CA . LYS A 1 236 ? -1.495 -4.091 -22.717 1.00 60.12 236 LYS A CA 1
ATOM 1714 C C . LYS A 1 236 ? 0.020 -4.181 -22.799 1.00 60.12 236 LYS A C 1
ATOM 1716 O O . LYS A 1 236 ? 0.542 -5.162 -23.322 1.00 60.12 236 LYS A O 1
ATOM 1721 N N . ARG A 1 237 ? 0.731 -3.179 -22.275 1.00 63.88 237 ARG A N 1
ATOM 1722 C CA . ARG A 1 237 ? 2.198 -3.177 -22.233 1.00 63.88 237 ARG A CA 1
ATOM 1723 C C . ARG A 1 237 ? 2.730 -4.333 -21.388 1.00 63.88 237 ARG A C 1
ATOM 1725 O O . ARG A 1 237 ? 3.684 -4.981 -21.810 1.00 63.88 237 ARG A O 1
ATOM 1732 N N . TYR A 1 238 ? 2.113 -4.606 -20.240 1.00 60.62 238 TYR A N 1
ATOM 1733 C CA . TYR A 1 238 ? 2.475 -5.727 -19.372 1.00 60.62 238 TYR A CA 1
ATOM 1734 C C . TYR A 1 238 ? 2.258 -7.078 -20.071 1.00 60.62 238 TYR A C 1
ATOM 1736 O O . TYR A 1 238 ? 3.194 -7.870 -20.184 1.00 60.62 238 TYR A O 1
ATOM 1744 N N . MET A 1 239 ? 1.069 -7.302 -20.636 1.00 57.28 239 MET A N 1
ATOM 1745 C CA . MET A 1 239 ? 0.748 -8.513 -21.397 1.00 57.28 239 MET A CA 1
ATOM 1746 C C . MET A 1 239 ? 1.693 -8.693 -22.593 1.00 57.28 239 MET A C 1
ATOM 1748 O O . MET A 1 239 ? 2.223 -9.783 -22.791 1.00 57.28 239 MET A O 1
ATOM 1752 N N . ALA A 1 240 ? 1.990 -7.616 -23.329 1.00 58.00 240 ALA A N 1
ATOM 1753 C CA . ALA A 1 240 ? 2.927 -7.631 -24.452 1.00 58.00 240 ALA A CA 1
ATOM 1754 C C . ALA A 1 240 ? 4.353 -8.044 -24.032 1.00 58.00 240 ALA A C 1
ATOM 1756 O O . ALA A 1 240 ? 5.014 -8.806 -24.740 1.00 58.00 240 ALA A O 1
ATOM 1757 N N . GLN A 1 241 ? 4.819 -7.565 -22.872 1.00 54.34 241 GLN A N 1
ATOM 1758 C CA . GLN A 1 241 ? 6.127 -7.911 -22.303 1.00 54.34 241 GLN A CA 1
ATOM 1759 C C . GLN A 1 241 ? 6.195 -9.360 -21.802 1.00 54.34 241 GLN A C 1
ATOM 1761 O O . GLN A 1 241 ? 7.267 -9.961 -21.855 1.00 54.34 241 GLN A O 1
ATOM 1766 N N . MET A 1 242 ? 5.071 -9.940 -21.368 1.00 50.62 242 MET A N 1
ATOM 1767 C CA . MET A 1 242 ? 4.979 -11.372 -21.063 1.00 50.62 242 MET A CA 1
ATOM 1768 C C . MET A 1 242 ? 4.923 -12.251 -22.324 1.00 50.62 242 MET A C 1
ATOM 1770 O O . MET A 1 242 ? 5.393 -13.383 -22.292 1.00 50.62 242 MET A O 1
ATOM 1774 N N . THR A 1 243 ? 4.388 -11.750 -23.445 1.00 46.41 243 THR A N 1
ATOM 1775 C CA . THR A 1 243 ? 4.182 -12.514 -24.697 1.00 46.41 243 THR A CA 1
ATOM 1776 C C . THR A 1 243 ? 5.408 -12.650 -25.614 1.00 46.41 243 THR A C 1
ATOM 1778 O O . THR A 1 243 ? 5.267 -12.750 -26.836 1.00 46.41 243 THR A O 1
ATOM 1781 N N . VAL A 1 244 ? 6.629 -12.743 -25.078 1.00 45.75 244 VAL A N 1
ATOM 1782 C CA . VAL A 1 244 ? 7.717 -13.360 -25.858 1.00 45.75 244 VAL A CA 1
ATOM 1783 C C . VAL A 1 244 ? 7.404 -14.868 -25.981 1.00 45.75 244 VAL A C 1
ATOM 1785 O O . VAL A 1 244 ? 7.805 -15.654 -25.131 1.00 45.75 244 VAL A O 1
ATOM 1788 N N . LEU A 1 245 ? 6.693 -15.213 -27.075 1.00 35.66 245 LEU A N 1
ATOM 1789 C CA . LEU A 1 245 ? 6.222 -16.516 -27.618 1.00 35.66 245 LEU A CA 1
ATOM 1790 C C . LEU A 1 245 ? 4.832 -17.049 -27.160 1.00 35.66 245 LEU A C 1
ATOM 1792 O O . LEU A 1 245 ? 4.365 -16.741 -26.071 1.00 35.66 245 LEU A O 1
ATOM 1796 N N . PRO A 1 246 ? 4.089 -17.751 -28.053 1.00 46.19 246 PRO A N 1
ATOM 1797 C CA . PRO A 1 246 ? 2.840 -17.280 -28.651 1.00 46.19 246 PRO A CA 1
ATOM 1798 C C . PRO A 1 246 ? 1.621 -18.080 -28.176 1.00 46.19 246 PRO A C 1
ATOM 1800 O O . PRO A 1 246 ? 1.569 -19.295 -28.339 1.00 46.19 246 PRO A O 1
ATOM 1803 N N . ALA A 1 247 ? 0.602 -17.395 -27.666 1.00 40.12 247 ALA A N 1
ATOM 1804 C CA . ALA A 1 247 ? -0.721 -17.981 -27.457 1.00 40.12 247 ALA A CA 1
ATOM 1805 C C . ALA A 1 247 ? -1.784 -16.890 -27.270 1.00 40.12 247 ALA A C 1
ATOM 1807 O O . ALA A 1 247 ? -2.511 -16.880 -26.284 1.00 40.12 247 ALA A O 1
ATOM 1808 N N . LEU A 1 248 ? -1.937 -15.997 -28.250 1.00 37.50 248 LEU A N 1
ATOM 1809 C CA . LEU A 1 248 ? -3.294 -15.553 -28.572 1.00 37.50 248 LEU A CA 1
ATOM 1810 C C . LEU A 1 248 ? -3.884 -16.635 -29.473 1.00 37.50 248 LEU A C 1
ATOM 1812 O O . LEU A 1 248 ? -3.916 -16.529 -30.698 1.00 37.50 248 LEU A O 1
ATOM 1816 N N . GLY A 1 249 ? -4.242 -17.748 -28.828 1.00 31.56 249 GLY A N 1
ATOM 1817 C CA . GLY A 1 249 ? -5.175 -18.696 -29.398 1.00 31.56 249 GLY A CA 1
ATOM 1818 C C . GLY A 1 249 ? -6.460 -17.937 -29.684 1.00 31.56 249 GLY A C 1
ATOM 1819 O O . GLY A 1 249 ? -7.069 -17.406 -28.764 1.00 31.56 249 GLY A O 1
ATOM 1820 N N . THR A 1 250 ? -6.772 -17.836 -30.974 1.00 41.31 250 THR A N 1
ATOM 1821 C CA . THR A 1 250 ? -8.109 -17.698 -31.561 1.00 41.31 250 THR A CA 1
ATOM 1822 C C . THR A 1 250 ? -9.230 -17.356 -30.582 1.00 41.31 250 THR A C 1
ATOM 1824 O O . THR A 1 250 ? -9.661 -18.245 -29.849 1.00 41.31 250 THR A O 1
ATOM 1827 N N . LEU A 1 251 ? -9.748 -16.130 -30.672 1.00 34.41 251 LEU A N 1
ATOM 1828 C CA . LEU A 1 251 ? -11.177 -15.799 -30.746 1.00 34.41 251 LEU A CA 1
ATOM 1829 C C . LEU A 1 251 ? -11.318 -14.382 -31.316 1.00 34.41 251 LEU A C 1
ATOM 1831 O O . LEU A 1 251 ? -10.649 -13.473 -30.780 1.00 34.41 251 LEU A O 1
#

pLDDT: mean 80.17, std 24.18, range [28.31, 98.81]

Radius of gyration: 23.09 Å; chains: 1; bounding box: 58×68×76 Å

Secondary structure (DSSP, 8-state):
-----------------------------------PPPPHHHHHHHHHHHPPTTEEEE-SS-EE--TTPPPEEE-TT-EEEEE-TT-EEE---SS--TTT--SEEE-TT-EEEEE--SSS--EEE--EEEE-SSEEESSEEEE-SSEEES-EEEEE-SSEEESSEEEESSSEEES-EESSB-SSEEE-TT-EEEEETTSEES-B-SBSSSEEESSEEEEEPPSSS---TTS-HHHHHHHHHH-SS------